Protein AF-A0AAP0GKJ0-F1 (afdb_monomer_lite)

Foldseek 3Di:
DDPDDDDPDPPDDPPVVVPVVVVVVVVPPPCPVVVVVLCCCLPNPVVVVVVVVLCVVQPPDPDPVSVVVSVVCCVVPVVVVNVVSVVVCCVVVVCPVPVVVVVVVVVVVVVVVVVVVVVVVVVVVVVVVVVVVVVVVVVVVVVVVVVVVVVVVVVVVVVVVVVVVCVVVVKDWDADPVLRDIDIPVCCCVVPLADDPVRVVVCVVVPPPDDDCVSCDPVNDPVVDPPPPDDDDPDDDDDDDDVVVVVVVVVVVVVVVVVVCVVCVVPVVVNVVVVVVVVVVVVVVVVD

Secondary structure (DSSP, 8-state):
------S------S-SSHHHHHHTTSS-TTTHHHHHHHHHHHHTSHHHHHHHHHHHHTTS---HHHHHHHHHHHHHHHHHHHHHHHHHHIIIIISSS-HHHHHHHHHHHHHHHHHHHHHHHHHHHHHHHHHHHHHHHHHHHHHHHHHHHHHHHHHHHHHHHHHHHHHHH---EEEETTTTEEEETT-HHHHHSS--HHHHHHHHHTT--S--GGG--GGGSGGGS-TTTT------S---SSHHHHHHHHHHHHHHHHHHHHHHTT-HHHHHHHHHHHHHHHHHHHT-

Radius of gyration: 64.35 Å; chains: 1; bounding box: 146×40×151 Å

InterPro domains:
  IPR007527 Zinc finger, SWIM-type [PF04434] (178-199)
  IPR007527 Zinc finger, SWIM-type [PS50966] (171-207)
  IPR044766 NPSN/SNAP25-like, N-terminal SNARE domain [cd15861] (104-168)

Organism: NCBI:txid3103831

Sequence (288 aa):
MSLKERLPSFRKCFCHVDFHRKEKMNERKSDSAYVELFGCVYLGTSGHFYHILLDKLCKGKKDSTTVTKKVVVDQLTASPSNNLMFMLYYGFVIEEMSNQELIQAGNKTMDETDQAIEHSKKVANQTVEVRTQIAAKLKGQTDQMALILNKLDTIQFSIKKASQLVKEIGHQVMFQKEDVTVSCSCLRSEQYGLLCRHIFHALRFSDVLEFPKQYILRRWSREVVPNVINRPMVGVNGVPDSDFQVDAVVRVIIFSAEYVVNKLVKDMEKLCSFRDHLKEYMSTVDAT

Structure (mmCIF, N/CA/C/O backbone):
data_AF-A0AAP0GKJ0-F1
#
_entry.id   AF-A0AAP0GKJ0-F1
#
loop_
_atom_site.group_PDB
_atom_site.id
_atom_site.type_symbol
_atom_site.label_atom_id
_atom_site.label_alt_id
_atom_site.label_comp_id
_atom_site.label_asym_id
_atom_site.label_entity_id
_atom_site.label_seq_id
_atom_site.pdbx_PDB_ins_code
_atom_site.Cartn_x
_atom_site.Cartn_y
_atom_site.Cartn_z
_atom_site.occupancy
_atom_site.B_iso_or_equiv
_atom_site.auth_seq_id
_atom_site.auth_comp_id
_atom_site.auth_asym_id
_atom_site.auth_atom_id
_atom_site.pdbx_PDB_model_num
ATOM 1 N N . MET A 1 1 ? -10.246 25.483 28.305 1.00 36.47 1 MET A N 1
ATOM 2 C CA . MET A 1 1 ? -11.728 25.564 28.284 1.00 36.47 1 MET A CA 1
ATOM 3 C C . MET A 1 1 ? -12.253 24.344 27.534 1.00 36.47 1 MET A C 1
ATOM 5 O O . MET A 1 1 ? -12.130 24.297 26.326 1.00 36.47 1 MET A O 1
ATOM 9 N N . SER A 1 2 ? -12.459 23.212 28.212 1.00 32.44 2 SER A N 1
ATOM 10 C CA . SER A 1 2 ? -13.722 22.776 28.846 1.00 32.44 2 SER A CA 1
ATOM 11 C C . SER A 1 2 ? -14.846 22.489 27.841 1.00 32.44 2 SER A C 1
ATOM 13 O O . SER A 1 2 ? -15.654 23.358 27.534 1.00 32.44 2 SER A O 1
ATOM 15 N N . LEU A 1 3 ? -14.906 21.229 27.398 1.00 31.81 3 LEU A N 1
ATOM 16 C CA . LEU A 1 3 ? -16.056 20.588 26.759 1.00 31.81 3 LEU A CA 1
ATOM 17 C C . LEU A 1 3 ? -17.174 20.386 27.796 1.00 31.81 3 LEU A C 1
ATOM 19 O O . LEU A 1 3 ? -17.256 19.357 28.461 1.00 31.81 3 LEU A O 1
ATOM 23 N N . LYS A 1 4 ? -18.040 21.384 27.939 1.00 37.06 4 LYS A N 1
ATOM 24 C CA . LYS A 1 4 ? -19.352 21.263 28.584 1.00 37.06 4 LYS A CA 1
ATOM 25 C C . LYS A 1 4 ? -20.305 22.117 27.771 1.00 37.06 4 LYS A C 1
ATOM 27 O O . LYS A 1 4 ? -20.271 23.320 27.941 1.00 37.06 4 LYS A O 1
ATOM 32 N N . GLU A 1 5 ? -21.063 21.488 26.874 1.00 42.22 5 GLU A N 1
ATOM 33 C CA . GLU A 1 5 ? -22.400 21.916 26.410 1.00 42.22 5 GLU A CA 1
ATOM 34 C C . GLU A 1 5 ? -22.789 21.170 25.129 1.00 42.22 5 GLU A C 1
ATOM 36 O O . GLU A 1 5 ? -22.800 21.714 24.027 1.00 42.22 5 GLU A O 1
ATOM 41 N N . ARG A 1 6 ? -23.122 19.882 25.274 1.00 40.09 6 ARG A N 1
ATOM 42 C CA . ARG A 1 6 ? -24.137 19.243 24.425 1.00 40.09 6 ARG A CA 1
ATOM 43 C C . ARG A 1 6 ? -24.572 17.900 25.002 1.00 40.09 6 ARG A C 1
ATOM 45 O O . ARG A 1 6 ? -24.147 16.856 24.539 1.00 40.09 6 ARG A O 1
ATOM 52 N N . LEU A 1 7 ? -25.419 17.940 26.025 1.00 33.56 7 LEU A N 1
ATOM 53 C CA . LEU A 1 7 ? -26.344 16.861 26.381 1.00 33.56 7 LEU A CA 1
ATOM 54 C C . LEU A 1 7 ? -27.526 17.527 27.105 1.00 33.56 7 LEU A C 1
ATOM 56 O O . LEU A 1 7 ? -27.291 18.324 28.018 1.00 33.56 7 LEU A O 1
ATOM 60 N N . PRO A 1 8 ? -28.778 17.282 26.685 1.00 33.28 8 PRO A N 1
ATOM 61 C CA . PRO A 1 8 ? -29.937 17.874 27.328 1.00 33.28 8 PRO A CA 1
ATOM 62 C C . PRO A 1 8 ? -30.001 17.421 28.787 1.00 33.28 8 PRO A C 1
ATOM 64 O O . PRO A 1 8 ? -29.845 16.247 29.112 1.00 33.28 8 PRO A O 1
ATOM 67 N N . SER A 1 9 ? -30.215 18.407 29.651 1.00 33.66 9 SER A N 1
ATOM 68 C CA . SER A 1 9 ? -30.584 18.309 31.058 1.00 33.66 9 SER A CA 1
ATOM 69 C C . SER A 1 9 ? -31.467 17.079 31.361 1.00 33.66 9 SER A C 1
ATOM 71 O O . SER A 1 9 ? -32.694 17.137 31.270 1.00 33.66 9 SER A O 1
ATOM 73 N N . PHE A 1 10 ? -30.854 15.985 31.823 1.00 34.41 10 PHE A N 1
ATOM 74 C CA . PHE A 1 10 ? -31.529 14.955 32.616 1.00 34.41 10 PHE A CA 1
ATOM 75 C C . PHE A 1 10 ? -31.679 15.472 34.055 1.00 34.41 10 PHE A C 1
ATOM 77 O O . PHE A 1 10 ? -31.024 15.038 34.998 1.00 34.41 10 PHE A O 1
ATOM 84 N N . ARG A 1 11 ? -32.550 16.466 34.220 1.00 40.34 11 ARG A N 1
ATOM 85 C CA . ARG A 1 11 ? -33.200 16.777 35.494 1.00 40.34 11 ARG A CA 1
ATOM 86 C C . ARG A 1 11 ? -34.693 16.830 35.241 1.00 40.34 11 ARG A C 1
ATOM 88 O O . ARG A 1 11 ? -35.252 17.899 35.034 1.00 40.34 11 ARG A O 1
ATOM 95 N N . LYS A 1 12 ? -35.308 15.650 35.230 1.00 39.72 12 LYS A N 1
ATOM 96 C CA . LYS A 1 12 ? -36.700 15.385 35.620 1.00 39.72 12 LYS A CA 1
ATOM 97 C C . LYS A 1 12 ? -36.990 13.912 35.361 1.00 39.72 12 LYS A C 1
ATOM 99 O O . LYS A 1 12 ? -37.078 13.500 34.214 1.00 39.72 12 LYS A O 1
ATOM 104 N N . CYS A 1 13 ? -37.067 13.138 36.438 1.00 30.98 13 CYS A N 1
ATOM 105 C CA . CYS A 1 13 ? -38.224 12.302 36.773 1.00 30.98 13 CYS A CA 1
ATOM 106 C C . CYS A 1 13 ? -37.852 11.361 37.921 1.00 30.98 13 CYS A C 1
ATOM 108 O O . CYS A 1 13 ? -37.690 10.162 37.747 1.00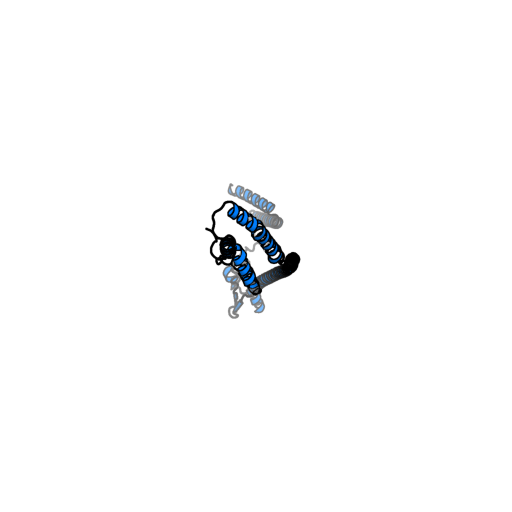 30.98 13 CYS A O 1
ATOM 110 N N . PHE A 1 14 ? -37.777 11.924 39.127 1.00 32.94 14 PHE A N 1
ATOM 111 C CA . PHE A 1 14 ? -37.982 11.169 40.363 1.00 32.94 14 PHE A CA 1
ATOM 112 C C . PHE A 1 14 ? -39.458 11.318 40.774 1.00 32.94 14 PHE A C 1
ATOM 114 O O . PHE A 1 14 ? -39.780 11.791 41.855 1.00 32.94 14 PHE A O 1
ATOM 121 N N . CYS A 1 15 ? -40.364 11.034 39.830 1.00 34.12 15 CYS A N 1
ATOM 122 C CA . CYS A 1 15 ? -41.821 11.110 40.018 1.00 34.12 15 CYS A CA 1
ATOM 123 C C . CYS A 1 15 ? -42.549 9.884 39.438 1.00 34.12 15 CYS A C 1
ATOM 125 O O . CYS A 1 15 ? -43.773 9.861 39.400 1.00 34.12 15 CYS A O 1
ATOM 127 N N . HIS A 1 16 ? -41.819 8.849 39.006 1.00 34.19 16 HIS A N 1
ATOM 128 C CA . HIS A 1 16 ? -42.401 7.617 38.459 1.00 34.19 16 HIS A CA 1
ATOM 129 C C . HIS A 1 16 ? -42.359 6.451 39.463 1.00 34.19 16 HIS A C 1
ATOM 131 O O . HIS A 1 16 ? -42.259 5.289 39.088 1.00 34.19 16 HIS A O 1
ATOM 137 N N . VAL A 1 17 ? -42.413 6.762 40.760 1.00 38.28 17 VAL A N 1
ATOM 138 C CA . VAL A 1 17 ? -42.632 5.767 41.828 1.00 38.28 17 VAL A CA 1
ATOM 139 C C . VAL A 1 17 ? -43.928 6.062 42.602 1.00 38.28 17 VAL A C 1
ATOM 141 O O . VAL A 1 17 ? -44.516 5.159 43.187 1.00 38.28 17 VAL A O 1
ATOM 144 N N . ASP A 1 18 ? -44.475 7.279 42.495 1.00 34.56 18 ASP A N 1
ATOM 145 C CA . ASP A 1 18 ? -45.735 7.659 43.155 1.00 34.56 18 ASP A CA 1
ATOM 146 C C . ASP A 1 18 ? -47.006 7.322 42.357 1.00 34.56 18 ASP A C 1
ATOM 148 O O . ASP A 1 18 ? -48.111 7.402 42.897 1.00 34.56 18 ASP A O 1
ATOM 152 N N . PHE A 1 19 ? -46.886 6.905 41.091 1.00 33.41 19 PHE A N 1
ATOM 153 C CA . PHE A 1 19 ? -48.059 6.575 40.271 1.00 33.41 19 PHE A CA 1
ATOM 154 C C . PHE A 1 19 ? -48.604 5.165 40.570 1.00 33.41 19 PHE A C 1
ATOM 156 O O . PHE A 1 19 ? -49.809 4.995 40.741 1.00 33.41 19 PHE A O 1
ATOM 163 N N . HIS A 1 20 ? -47.731 4.175 40.797 1.00 34.38 20 HIS A N 1
ATOM 164 C CA . HIS A 1 20 ? -48.168 2.811 41.137 1.00 34.38 20 HIS A CA 1
ATOM 165 C C . HIS A 1 20 ? -48.617 2.635 42.597 1.00 34.38 20 HIS A C 1
ATOM 167 O O . HIS A 1 20 ? -49.360 1.702 42.905 1.00 34.38 20 HIS A O 1
ATOM 173 N N . ARG A 1 21 ? -48.235 3.548 43.504 1.00 36.34 21 ARG A N 1
ATOM 174 C CA . ARG A 1 21 ? -48.755 3.561 44.884 1.00 36.34 21 ARG A CA 1
ATOM 175 C C . ARG A 1 21 ? -50.195 4.096 44.955 1.00 36.34 21 ARG A C 1
ATOM 177 O O . ARG A 1 21 ? -50.921 3.735 45.877 1.00 36.34 21 ARG A O 1
ATOM 184 N N . LYS A 1 22 ? -50.633 4.898 43.975 1.00 34.97 22 LYS A N 1
ATOM 185 C CA . LYS A 1 22 ? -52.027 5.365 43.866 1.00 34.97 22 LYS A CA 1
ATOM 186 C C . LYS A 1 22 ? -52.964 4.337 43.233 1.00 34.97 22 LYS A C 1
ATOM 188 O O . LYS A 1 22 ? -54.111 4.263 43.655 1.00 34.97 22 LYS A O 1
ATOM 193 N N . GLU A 1 23 ? -52.493 3.510 42.299 1.00 34.94 23 GLU A N 1
ATOM 194 C CA . GLU A 1 23 ? -53.341 2.472 41.687 1.00 34.94 23 GLU A CA 1
ATOM 195 C C . GLU A 1 23 ? -53.693 1.338 42.659 1.00 34.94 23 GLU A C 1
ATOM 197 O O . GLU A 1 23 ? -54.863 0.978 42.755 1.00 34.94 23 GLU A O 1
ATOM 202 N N . LYS A 1 24 ? -52.752 0.862 43.490 1.00 38.88 24 LYS A N 1
ATOM 203 C CA . LYS A 1 24 ? -53.072 -0.145 44.526 1.00 38.88 24 LYS A CA 1
ATOM 204 C C . LYS A 1 24 ? -53.913 0.387 45.694 1.00 38.88 24 LYS A C 1
ATOM 206 O O . LYS A 1 24 ? -54.496 -0.403 46.430 1.00 38.88 24 LYS A O 1
ATOM 211 N N . MET A 1 25 ? -54.006 1.707 45.868 1.00 34.62 25 MET A N 1
ATOM 212 C CA . MET A 1 25 ? -54.957 2.317 46.808 1.00 34.62 25 MET A CA 1
ATOM 213 C C . MET A 1 25 ? -56.372 2.449 46.226 1.00 34.62 25 MET A C 1
ATOM 215 O O . MET A 1 25 ? -57.304 2.724 46.974 1.00 34.62 25 MET A O 1
ATOM 219 N N . ASN A 1 26 ? -56.559 2.240 44.919 1.00 33.19 26 ASN A N 1
ATOM 220 C CA . ASN A 1 26 ? -57.839 2.464 44.246 1.00 33.19 26 ASN A CA 1
ATOM 221 C C . ASN A 1 26 ? -58.685 1.182 44.076 1.00 33.19 26 ASN A C 1
ATOM 223 O O . ASN A 1 26 ? -59.858 1.283 43.723 1.00 33.19 26 ASN A O 1
ATOM 227 N N . GLU A 1 27 ? -58.132 -0.002 44.373 1.00 35.66 27 GLU A N 1
ATOM 228 C CA . GLU A 1 27 ? -58.864 -1.286 44.354 1.00 35.66 27 GLU A CA 1
ATOM 229 C C . GLU A 1 27 ? -59.418 -1.725 45.724 1.00 35.66 27 GLU A C 1
ATOM 231 O O . GLU A 1 27 ? -60.262 -2.614 45.780 1.00 35.66 27 GLU A O 1
ATOM 236 N N . ARG A 1 28 ? -59.064 -1.056 46.831 1.00 46.88 28 ARG A N 1
ATOM 237 C CA . ARG A 1 28 ? -59.701 -1.261 48.150 1.00 46.88 28 ARG A CA 1
ATOM 238 C C . ARG A 1 28 ? -60.635 -0.105 48.507 1.00 46.88 28 ARG A C 1
ATOM 240 O O . ARG A 1 28 ? -60.388 0.661 49.431 1.00 46.88 28 ARG A O 1
ATOM 247 N N . LYS A 1 29 ? -61.738 0.028 47.766 1.00 39.31 29 LYS A N 1
ATOM 248 C CA . LYS A 1 29 ? -62.816 0.990 48.085 1.00 39.31 29 LYS A CA 1
ATOM 249 C C . LYS A 1 29 ? -63.795 0.516 49.171 1.00 39.31 29 LYS A C 1
ATOM 251 O O . LYS A 1 29 ? -64.677 1.281 49.542 1.00 39.31 29 LYS A O 1
ATOM 256 N N . SER A 1 30 ? -63.638 -0.700 49.697 1.00 38.56 30 SER A N 1
ATOM 257 C CA . SER A 1 30 ? -64.477 -1.240 50.780 1.00 38.56 30 SER A CA 1
ATOM 258 C C . SER A 1 30 ? -64.026 -0.781 52.176 1.00 38.56 30 SER A C 1
ATOM 260 O O . SER A 1 30 ? -64.860 -0.467 53.020 1.00 38.56 30 SER A O 1
ATOM 262 N N . ASP A 1 31 ? -62.716 -0.648 52.412 1.00 49.94 31 ASP A N 1
ATOM 263 C CA . ASP A 1 31 ? -62.202 -0.648 53.794 1.00 49.94 31 ASP A CA 1
ATOM 264 C C . ASP A 1 31 ? -61.800 0.742 54.316 1.00 49.94 31 ASP A C 1
ATOM 266 O O . ASP A 1 31 ? -61.607 0.929 55.516 1.00 49.94 31 ASP A O 1
ATOM 270 N N . SER A 1 32 ? -61.746 1.758 53.445 1.00 54.22 32 SER A N 1
ATOM 271 C CA . SER A 1 32 ? -61.429 3.140 53.849 1.00 54.22 32 SER A CA 1
ATOM 272 C C . SER A 1 32 ? -62.495 3.730 54.775 1.00 54.22 32 SER A C 1
ATOM 274 O O . SER A 1 32 ? -62.161 4.402 55.748 1.00 54.22 32 SER A O 1
ATOM 276 N N . ALA A 1 33 ? -63.773 3.439 54.510 1.00 60.47 33 ALA A N 1
ATOM 277 C CA . ALA A 1 33 ? -64.877 3.929 55.329 1.00 60.47 33 ALA A CA 1
ATOM 278 C C . ALA A 1 33 ? -64.862 3.301 56.728 1.00 60.47 33 ALA A C 1
ATOM 280 O O . ALA A 1 33 ? -65.182 3.977 57.698 1.00 60.47 33 ALA A O 1
ATOM 281 N N . TYR A 1 34 ? -64.462 2.030 56.846 1.00 58.56 34 TYR A N 1
ATOM 282 C CA . TYR A 1 34 ? -64.447 1.319 58.123 1.00 58.56 34 TYR A CA 1
ATOM 283 C C . TYR A 1 34 ? -63.312 1.808 59.028 1.00 58.56 34 TYR A C 1
ATOM 285 O O . TYR A 1 34 ? -63.537 2.022 60.215 1.00 58.56 34 TYR A O 1
ATOM 293 N N . VAL A 1 35 ? -62.122 2.063 58.469 1.00 59.53 35 VAL A N 1
ATOM 294 C CA . VAL A 1 35 ? -60.971 2.620 59.203 1.00 59.53 35 VAL A CA 1
ATOM 295 C C . VAL A 1 35 ? -61.223 4.072 59.630 1.00 59.53 35 VAL A C 1
ATOM 297 O O . VAL A 1 35 ? -60.913 4.427 60.768 1.00 59.53 35 VAL A O 1
ATOM 300 N N . GLU A 1 36 ? -61.847 4.899 58.781 1.00 60.22 36 GLU A N 1
ATOM 301 C CA . GLU A 1 36 ? -62.299 6.247 59.170 1.00 60.22 36 GLU A CA 1
ATOM 302 C C . GLU A 1 36 ? -63.373 6.195 60.265 1.00 60.22 36 GLU A C 1
ATOM 304 O O . GLU A 1 36 ? -63.269 6.921 61.256 1.00 60.22 36 GLU A O 1
ATOM 309 N N . LEU A 1 37 ? -64.361 5.298 60.144 1.00 63.38 37 LEU A N 1
ATOM 310 C CA . LEU A 1 37 ? -65.404 5.104 61.155 1.00 63.38 37 LEU A CA 1
ATOM 311 C C . LEU A 1 37 ? -64.796 4.675 62.501 1.00 63.38 37 LEU A C 1
ATOM 313 O O . LEU A 1 37 ? -65.166 5.211 63.547 1.00 63.38 37 LEU A O 1
ATOM 317 N N . PHE A 1 38 ? -63.824 3.758 62.482 1.00 63.16 38 PHE A N 1
ATOM 318 C CA . PHE A 1 38 ? -63.108 3.299 63.675 1.00 63.16 38 PHE A CA 1
ATOM 319 C C . PHE A 1 38 ? -62.273 4.420 64.306 1.00 63.16 38 PHE A C 1
ATOM 321 O O . PHE A 1 38 ? -62.313 4.611 65.522 1.00 63.16 38 PHE A O 1
ATOM 328 N N . GLY A 1 39 ? -61.576 5.214 63.487 1.00 62.72 39 GLY A N 1
ATOM 329 C CA . GLY A 1 39 ? -60.839 6.399 63.926 1.00 62.72 39 GLY A CA 1
ATOM 330 C C . GLY A 1 39 ? -61.745 7.435 64.597 1.00 62.72 39 GLY A C 1
ATOM 331 O O . GLY A 1 39 ? -61.403 7.958 65.656 1.00 62.72 39 GLY A O 1
ATOM 332 N N . CYS A 1 40 ? -62.944 7.675 64.057 1.00 63.50 40 CYS A N 1
ATOM 333 C CA . CYS A 1 40 ? -63.935 8.566 64.665 1.00 63.50 40 CYS A CA 1
ATOM 334 C C . CYS A 1 40 ? -64.466 8.047 66.013 1.00 63.50 40 CYS A C 1
ATOM 336 O O . CYS A 1 40 ? -64.675 8.844 66.936 1.00 63.50 40 CYS A O 1
ATOM 338 N N . VAL A 1 41 ? -64.667 6.731 66.140 1.00 63.16 41 VAL A N 1
ATOM 339 C CA . VAL A 1 41 ? -65.120 6.090 67.385 1.00 63.16 41 VAL A CA 1
ATOM 340 C C . VAL A 1 41 ? -64.016 6.075 68.445 1.00 63.16 41 VAL A C 1
ATOM 342 O O . VAL A 1 41 ? -64.334 6.255 69.617 1.00 63.16 41 VA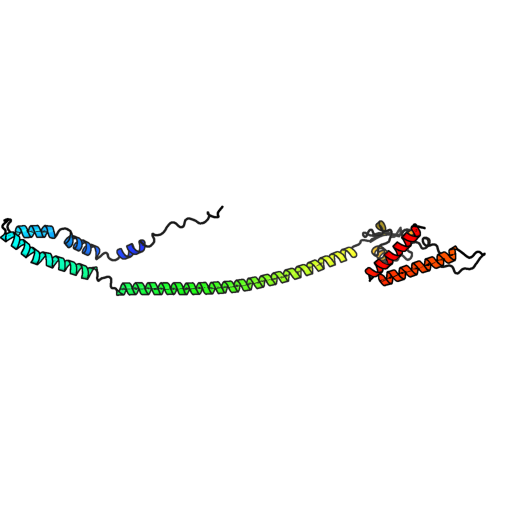L A O 1
ATOM 345 N N . TYR A 1 42 ? -62.742 5.924 68.075 1.00 61.41 42 TYR A N 1
ATOM 346 C CA . TYR A 1 42 ? -61.632 5.879 69.036 1.00 61.41 42 TYR A CA 1
ATOM 347 C C . TYR A 1 42 ? -61.102 7.271 69.436 1.00 61.41 42 TYR A C 1
ATOM 349 O O . TYR A 1 42 ? -60.786 7.487 70.602 1.00 61.41 42 TYR A O 1
ATOM 357 N N . LEU A 1 43 ? -61.029 8.236 68.507 1.00 57.22 43 LEU A N 1
ATOM 358 C CA . LEU A 1 43 ? -60.391 9.546 68.743 1.00 57.22 43 LEU A CA 1
ATOM 359 C C . LEU A 1 43 ? -61.368 10.721 68.926 1.00 57.22 43 LEU A C 1
ATOM 361 O O . LEU A 1 43 ? -60.970 11.745 69.474 1.00 57.22 43 LEU A O 1
ATOM 365 N N . GLY A 1 44 ? -62.611 10.634 68.432 1.00 59.41 44 GLY A N 1
ATOM 366 C CA . GLY A 1 44 ?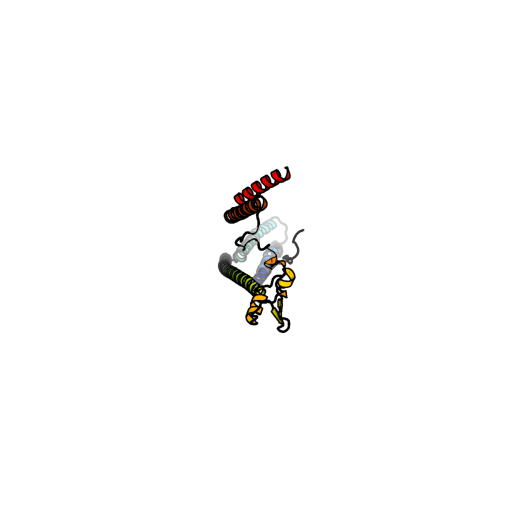 -63.342 11.855 68.055 1.00 59.41 44 GLY A CA 1
ATOM 367 C C . GLY A 1 44 ? -64.564 12.250 68.883 1.00 59.41 44 GLY A C 1
ATOM 368 O O . GLY A 1 44 ? -64.758 13.433 69.146 1.00 59.41 44 GLY A O 1
ATOM 369 N N . THR A 1 45 ? -65.445 11.315 69.252 1.00 56.66 45 THR A N 1
ATOM 370 C CA . THR A 1 45 ? -66.785 11.704 69.759 1.00 56.66 45 THR A CA 1
ATOM 371 C C . THR A 1 45 ? -67.360 10.808 70.854 1.00 56.66 45 THR A C 1
ATOM 373 O O . THR A 1 45 ? -68.101 11.291 71.711 1.00 56.66 45 THR A O 1
ATOM 376 N N . SER A 1 46 ? -66.994 9.528 70.892 1.00 59.97 46 SER A N 1
ATOM 377 C CA . SER A 1 46 ? -67.524 8.539 71.843 1.00 59.97 46 SER A CA 1
ATOM 378 C C . SER A 1 46 ? -67.243 8.899 73.308 1.00 59.97 46 SER A C 1
ATOM 380 O O . SER A 1 46 ? -68.149 8.827 74.137 1.00 59.97 46 SER A O 1
ATOM 382 N N . GLY A 1 47 ? -66.032 9.376 73.622 1.00 60.94 47 GLY A N 1
ATOM 383 C CA . GLY A 1 47 ? -65.646 9.794 74.974 1.00 60.94 47 GLY A CA 1
ATOM 384 C C . GLY A 1 47 ? -66.494 10.954 75.503 1.00 60.94 47 GLY A C 1
ATOM 385 O O . GLY A 1 47 ? -66.906 10.950 76.663 1.00 60.94 47 GLY A O 1
ATOM 386 N N . HIS A 1 48 ? -66.852 11.906 74.637 1.00 64.81 48 HIS A N 1
ATOM 387 C CA . HIS A 1 48 ? -67.725 13.024 75.000 1.00 64.81 48 HIS A CA 1
ATOM 388 C C . HIS A 1 48 ? -69.147 12.546 75.341 1.00 64.81 48 HIS A C 1
ATOM 390 O O . HIS A 1 48 ? -69.709 12.934 76.366 1.00 64.81 48 HIS A O 1
ATOM 396 N N . PHE A 1 49 ? -69.716 11.640 74.537 1.00 66.75 49 PHE A N 1
ATOM 397 C CA . PHE A 1 49 ? -71.026 11.043 74.824 1.00 66.75 49 PHE A CA 1
ATOM 398 C C . PHE A 1 49 ? -71.009 10.152 76.071 1.00 66.75 49 PHE A C 1
ATOM 400 O O . PHE A 1 49 ? -71.975 10.149 76.835 1.00 66.75 49 PHE A O 1
ATOM 407 N N . TYR A 1 50 ? -69.909 9.445 76.315 1.00 69.00 50 TYR A N 1
ATOM 408 C CA . TYR A 1 50 ? -69.728 8.601 77.489 1.00 69.00 50 TYR A CA 1
ATOM 409 C C . TYR A 1 50 ? -69.675 9.419 78.789 1.00 69.00 50 TYR A C 1
ATOM 411 O O . TYR A 1 50 ? -70.381 9.093 79.744 1.00 69.00 50 TYR A O 1
ATOM 419 N N . HIS A 1 51 ? -68.952 10.544 78.815 1.00 64.62 51 HIS A N 1
ATOM 420 C CA . HIS A 1 51 ? -68.952 11.446 79.973 1.00 64.62 51 HIS A CA 1
ATOM 421 C C . HIS A 1 51 ? -70.336 12.054 80.253 1.00 64.62 51 HIS A C 1
ATOM 423 O O . HIS A 1 51 ? -70.755 12.110 81.410 1.00 64.62 51 HIS A O 1
ATOM 429 N N . ILE A 1 52 ? -71.093 12.413 79.210 1.00 69.50 52 ILE A N 1
ATOM 430 C CA . ILE A 1 52 ? -72.486 12.876 79.346 1.00 69.50 52 ILE A CA 1
ATOM 431 C C . ILE A 1 52 ? -73.391 11.770 79.916 1.00 69.50 52 ILE A C 1
ATOM 433 O O . ILE A 1 52 ? -74.281 12.034 80.730 1.00 69.50 52 ILE A O 1
ATOM 437 N N . LEU A 1 53 ? -73.180 10.519 79.505 1.00 69.00 53 LEU A N 1
ATOM 438 C CA . LEU A 1 53 ? -73.935 9.370 80.002 1.00 69.00 53 LEU A CA 1
ATOM 439 C C . LEU A 1 53 ? -73.613 9.085 81.478 1.00 69.00 53 LEU A C 1
ATOM 441 O O . LEU A 1 53 ? -74.529 8.867 82.274 1.00 69.00 53 LEU A O 1
ATOM 445 N N . LEU A 1 54 ? -72.336 9.174 81.864 1.00 66.75 54 LEU A N 1
ATOM 446 C CA . LEU A 1 54 ? -71.893 9.073 83.256 1.00 66.75 54 LEU A CA 1
ATOM 447 C C . LEU A 1 54 ? -72.475 10.189 84.135 1.00 66.75 54 LEU A C 1
ATOM 449 O O . LEU A 1 54 ? -72.831 9.928 85.286 1.00 66.75 54 LEU A O 1
ATOM 453 N N . ASP A 1 55 ? -72.615 11.408 83.611 1.00 66.75 55 ASP A N 1
ATOM 454 C CA . ASP A 1 55 ? -73.265 12.527 84.309 1.00 66.75 55 ASP A CA 1
ATOM 455 C C . ASP A 1 55 ? -74.767 12.295 84.535 1.00 66.75 55 ASP A C 1
ATOM 457 O O . ASP A 1 55 ? -75.298 12.661 85.587 1.00 66.75 55 ASP A O 1
ATOM 461 N N . LYS A 1 56 ? -75.456 11.636 83.593 1.00 67.88 56 LYS A N 1
ATOM 462 C CA . LYS A 1 56 ? -76.873 11.258 83.746 1.00 67.88 56 LYS A CA 1
ATOM 463 C C . LYS A 1 56 ? -77.081 10.075 84.696 1.00 67.88 56 LYS A C 1
ATOM 465 O O . LYS A 1 56 ? -78.037 10.084 85.471 1.00 67.88 56 LYS A O 1
ATOM 470 N N . LEU A 1 57 ? -76.202 9.072 84.658 1.00 66.25 57 LEU A N 1
ATOM 471 C CA . LEU A 1 57 ? -76.241 7.904 85.551 1.00 66.25 57 LEU A CA 1
ATOM 472 C C . LEU A 1 57 ? -75.898 8.276 87.000 1.00 66.25 57 LEU A C 1
ATOM 474 O O . LEU A 1 57 ? -76.524 7.784 87.940 1.00 66.25 57 LEU A O 1
ATOM 478 N N . CYS A 1 58 ? -74.948 9.190 87.192 1.00 61.41 58 CYS A N 1
ATOM 479 C CA . CYS A 1 58 ? -74.540 9.693 88.499 1.00 61.41 58 CYS A CA 1
ATOM 480 C C . CYS A 1 58 ? -75.074 11.119 88.699 1.00 61.41 58 CYS A C 1
ATOM 482 O O . CYS A 1 58 ? -74.321 12.060 88.495 1.00 61.41 58 CYS A O 1
ATOM 484 N N . LYS A 1 59 ? -76.355 11.253 89.090 1.00 61.59 59 LYS A N 1
ATOM 485 C CA . LYS A 1 59 ? -77.209 12.467 89.244 1.00 61.59 59 LYS A CA 1
ATOM 486 C C . LYS A 1 59 ? -76.563 13.780 89.768 1.00 61.59 59 LYS A C 1
ATOM 488 O O . LYS A 1 59 ? -77.037 14.350 90.749 1.00 61.59 59 LYS A O 1
ATOM 493 N N . GLY A 1 60 ? -75.520 14.297 89.125 1.00 58.22 60 GLY A N 1
ATOM 494 C CA . GLY A 1 60 ? -74.968 15.651 89.258 1.00 58.22 60 GLY A CA 1
ATOM 495 C C . GLY A 1 60 ? -74.465 16.113 90.636 1.00 58.22 60 GLY A C 1
ATOM 496 O O . GLY A 1 60 ? -73.974 17.235 90.734 1.00 58.22 60 GLY A O 1
ATOM 497 N N . LYS A 1 61 ? -74.562 15.314 91.706 1.00 56.78 61 LYS A N 1
ATOM 498 C CA . LYS A 1 61 ? -74.103 15.718 93.046 1.00 56.78 61 LYS A CA 1
ATOM 499 C C . LYS A 1 61 ? -72.606 15.443 93.215 1.00 56.78 61 LYS A C 1
ATOM 501 O O . LYS A 1 61 ? -72.165 14.295 93.123 1.00 56.78 61 LYS A O 1
ATOM 506 N N . LYS A 1 62 ? -71.830 16.506 93.461 1.00 57.00 62 LYS A N 1
ATOM 507 C CA . LYS A 1 62 ? -70.371 16.488 93.690 1.00 57.00 62 LYS A CA 1
ATOM 508 C C . LYS A 1 62 ? -70.023 16.009 95.111 1.00 57.00 62 LYS A C 1
ATOM 510 O O . LYS A 1 62 ? -69.370 16.720 95.863 1.00 57.00 62 LYS A O 1
ATOM 515 N N . ASP A 1 63 ? -70.457 14.802 95.460 1.00 58.41 63 ASP A N 1
ATOM 516 C CA . ASP A 1 63 ? -70.100 14.139 96.720 1.00 58.41 63 ASP A CA 1
ATOM 517 C C . ASP A 1 63 ? -68.938 13.149 96.489 1.00 58.41 63 ASP A C 1
ATOM 519 O O . ASP A 1 63 ? -68.846 12.527 95.426 1.00 58.41 63 ASP A O 1
ATOM 523 N N . SER A 1 64 ? -68.053 12.970 97.481 1.00 57.31 64 SER A N 1
ATOM 524 C CA . SER A 1 64 ? -66.863 12.089 97.404 1.00 57.31 64 SER A CA 1
ATOM 525 C C . SER A 1 64 ? -67.203 10.645 96.983 1.00 57.31 64 SER A C 1
ATOM 527 O O . SER A 1 64 ? -66.511 10.034 96.171 1.00 57.31 64 SER A O 1
ATOM 529 N N . THR A 1 65 ? -68.352 10.128 97.424 1.00 59.81 65 THR A N 1
ATOM 530 C CA . THR A 1 65 ? -68.861 8.794 97.065 1.00 59.81 65 THR A CA 1
ATOM 531 C C . THR A 1 65 ? -69.298 8.666 95.599 1.00 59.81 65 THR A C 1
ATOM 533 O O . THR A 1 65 ? -69.292 7.560 95.056 1.00 59.81 65 THR A O 1
ATOM 536 N N . THR A 1 66 ? -69.646 9.767 94.929 1.00 61.59 66 THR A N 1
ATOM 537 C CA . THR A 1 66 ? -70.051 9.796 93.511 1.00 61.59 66 THR A CA 1
ATOM 538 C C . THR A 1 66 ? -68.838 9.816 92.581 1.00 61.59 66 THR A C 1
ATOM 540 O O . THR A 1 66 ? -68.863 9.196 91.517 1.00 61.59 66 THR A O 1
ATOM 543 N N . VAL A 1 67 ? -67.751 10.472 92.998 1.00 62.47 67 VAL A N 1
ATOM 544 C CA . VAL A 1 67 ? -66.474 10.475 92.268 1.00 62.47 67 VAL A CA 1
ATOM 545 C C . VAL A 1 67 ? -65.873 9.072 92.260 1.00 62.47 67 VAL A C 1
ATOM 547 O O . VAL A 1 67 ? -65.532 8.570 91.193 1.00 62.47 67 VAL A O 1
ATOM 550 N N . THR A 1 68 ? -65.855 8.383 93.405 1.00 64.94 68 THR A N 1
ATOM 551 C CA . THR A 1 68 ? -65.364 6.998 93.481 1.00 64.94 68 THR A CA 1
ATOM 552 C C . THR A 1 68 ? -66.186 6.051 92.606 1.00 64.94 68 THR A C 1
ATOM 554 O O . THR A 1 68 ? -65.616 5.212 91.917 1.00 64.94 68 THR A O 1
ATOM 557 N N . LYS A 1 69 ? -67.516 6.214 92.543 1.00 64.56 69 LYS A N 1
ATOM 558 C CA . LYS A 1 69 ? -68.370 5.422 91.638 1.00 64.56 69 LYS A CA 1
ATOM 559 C C . LYS A 1 69 ? -68.076 5.693 90.164 1.00 64.56 69 LYS A C 1
ATOM 561 O O . LYS A 1 69 ? -68.007 4.744 89.394 1.00 64.56 69 LYS A O 1
ATOM 566 N N . LYS A 1 70 ? -67.861 6.953 89.774 1.00 66.25 70 LYS A N 1
ATOM 567 C CA . LYS A 1 70 ? -67.459 7.297 88.402 1.00 66.25 70 LYS A CA 1
ATOM 568 C C . LYS A 1 70 ? -66.119 6.681 88.031 1.00 66.25 70 LYS A C 1
ATOM 570 O O . LYS A 1 70 ? -66.027 6.093 86.966 1.00 66.25 70 LYS A O 1
ATOM 575 N N . VAL A 1 71 ? -65.125 6.767 88.913 1.00 69.12 71 VAL A N 1
ATOM 576 C CA . VAL A 1 71 ? -63.797 6.182 88.675 1.00 69.12 71 VAL A CA 1
ATOM 577 C C . VAL A 1 71 ? -63.883 4.656 88.577 1.00 69.12 71 VAL A C 1
ATOM 579 O O . VAL A 1 71 ? -63.282 4.077 87.685 1.00 69.12 71 VAL A O 1
ATOM 582 N N . VAL A 1 72 ? -64.670 3.992 89.431 1.00 72.44 72 VAL A N 1
ATOM 583 C CA . VAL A 1 72 ? -64.859 2.530 89.364 1.00 72.44 72 VAL A CA 1
ATOM 584 C C . VAL A 1 72 ? -65.570 2.106 88.078 1.00 72.44 72 VAL A C 1
ATOM 586 O O . VAL A 1 72 ? -65.158 1.130 87.459 1.00 72.44 72 VAL A O 1
ATOM 589 N N . VAL A 1 73 ? -66.608 2.834 87.652 1.00 69.31 73 VAL A N 1
ATOM 590 C CA . VAL A 1 73 ? -67.291 2.559 86.378 1.00 69.31 73 VAL A CA 1
ATOM 591 C C . VAL A 1 73 ? -66.330 2.772 85.212 1.00 69.31 73 VAL A C 1
ATOM 593 O O . VAL A 1 73 ? -66.173 1.879 84.394 1.00 69.31 73 VAL A O 1
ATOM 596 N N . ASP A 1 74 ? -65.603 3.886 85.188 1.00 66.00 74 ASP A N 1
ATOM 597 C CA . ASP A 1 74 ? -64.642 4.200 84.130 1.00 66.00 74 ASP A CA 1
ATOM 598 C C . ASP A 1 74 ? -63.538 3.141 83.985 1.00 66.00 74 ASP A C 1
ATOM 600 O O . ASP A 1 74 ? -63.236 2.683 82.880 1.00 66.00 74 ASP A O 1
ATOM 604 N N . GLN A 1 75 ? -63.022 2.659 85.115 1.00 65.06 75 GLN A N 1
ATOM 605 C CA . GLN A 1 75 ? -62.006 1.610 85.153 1.00 65.06 75 GLN A CA 1
ATOM 606 C C . GLN A 1 75 ? -62.537 0.221 84.772 1.00 65.06 75 GLN A C 1
ATOM 608 O O . GLN A 1 75 ? -61.756 -0.612 84.318 1.00 65.06 75 GLN A O 1
ATOM 613 N N . LEU A 1 76 ? -63.840 -0.044 84.926 1.00 66.06 76 LEU A N 1
ATOM 614 C CA . LEU A 1 76 ? -64.461 -1.318 84.543 1.00 66.06 76 LEU A CA 1
ATOM 615 C C . LEU A 1 76 ? -64.973 -1.335 83.099 1.00 66.06 76 LEU A C 1
ATOM 617 O O . LEU A 1 76 ? -65.047 -2.410 82.509 1.00 66.06 76 LEU A O 1
ATOM 621 N N . THR A 1 77 ? -65.324 -0.183 82.521 1.00 65.88 77 THR A N 1
ATOM 622 C CA . THR A 1 77 ? -65.931 -0.124 81.182 1.00 65.88 77 THR A CA 1
ATOM 623 C C . THR A 1 77 ? -65.041 0.536 80.140 1.00 65.88 77 THR A C 1
ATOM 625 O O . THR A 1 77 ? -64.772 -0.082 79.114 1.00 65.88 77 THR A O 1
ATOM 628 N N . ALA A 1 78 ? -64.537 1.750 80.371 1.00 66.44 78 ALA A N 1
ATOM 629 C CA . ALA A 1 78 ? -63.821 2.491 79.332 1.00 66.44 78 ALA A CA 1
ATOM 630 C C . ALA A 1 78 ? -62.417 1.924 79.096 1.00 66.44 78 ALA A C 1
ATOM 632 O O . ALA A 1 78 ? -62.052 1.644 77.955 1.00 66.44 78 ALA A O 1
ATOM 633 N N . SER A 1 79 ? -61.662 1.675 80.169 1.00 66.56 79 SER A N 1
ATOM 634 C CA . SER A 1 79 ? -60.273 1.209 80.072 1.00 66.56 79 SER A CA 1
ATOM 635 C C . SER A 1 79 ? -60.143 -0.190 79.428 1.00 66.56 79 SER A C 1
ATOM 637 O O . SER A 1 79 ? -59.398 -0.329 78.452 1.00 66.56 79 SER A O 1
ATOM 639 N N . PRO A 1 80 ? -60.932 -1.214 79.825 1.00 74.06 80 PRO A N 1
ATOM 640 C CA . PRO A 1 80 ? -60.919 -2.508 79.140 1.00 74.06 80 PRO A CA 1
ATOM 641 C C . PRO A 1 80 ? -61.470 -2.437 77.712 1.00 74.06 80 PRO A C 1
ATOM 643 O O . PRO A 1 80 ? -60.949 -3.122 76.835 1.00 74.06 80 PRO A O 1
ATOM 646 N N . SER A 1 81 ? -62.483 -1.599 77.447 1.00 68.69 81 SER A N 1
ATOM 647 C CA . SER A 1 81 ? -63.040 -1.452 76.093 1.00 68.69 81 SER A CA 1
ATOM 648 C C . SER A 1 81 ? -62.063 -0.785 75.123 1.00 68.69 81 SER A C 1
ATOM 650 O O . SER A 1 81 ? -61.943 -1.235 73.988 1.00 68.69 81 SER A O 1
ATOM 652 N N . ASN A 1 82 ? -61.302 0.217 75.573 1.00 69.38 82 ASN A N 1
ATOM 653 C CA . ASN A 1 82 ? -60.289 0.879 74.756 1.00 69.38 82 ASN A CA 1
ATOM 654 C C . ASN A 1 82 ? -59.113 -0.052 74.473 1.00 69.38 82 ASN A C 1
ATOM 656 O O . ASN A 1 82 ? -58.667 -0.124 73.333 1.00 69.38 82 ASN A O 1
ATOM 660 N N . ASN A 1 83 ? -58.661 -0.821 75.469 1.00 68.69 83 ASN A N 1
ATOM 661 C CA . ASN A 1 83 ? -57.628 -1.834 75.258 1.00 68.69 83 ASN A CA 1
ATOM 662 C C . ASN A 1 83 ? -58.113 -2.958 74.330 1.00 68.69 83 ASN A C 1
ATOM 664 O O . ASN A 1 83 ? -57.356 -3.401 73.474 1.00 68.69 83 ASN A O 1
ATOM 668 N N . LEU A 1 84 ? -59.373 -3.393 74.435 1.00 75.44 84 LEU A N 1
ATOM 669 C CA . LEU A 1 84 ? -59.952 -4.377 73.517 1.00 75.44 84 LEU A CA 1
ATOM 670 C C . LEU A 1 84 ? -60.072 -3.818 72.093 1.00 75.44 84 LEU A C 1
ATOM 672 O O . LEU A 1 84 ? -59.720 -4.507 71.144 1.00 75.44 84 LEU A O 1
ATOM 676 N N . MET A 1 85 ? -60.504 -2.566 71.932 1.00 69.75 85 MET A N 1
ATOM 677 C CA . MET A 1 85 ? -60.568 -1.895 70.628 1.00 69.75 85 MET A CA 1
ATOM 678 C C . MET A 1 85 ? -59.182 -1.665 70.031 1.00 69.75 85 MET A C 1
ATOM 680 O O . MET A 1 85 ? -59.015 -1.804 68.825 1.00 69.75 85 MET A O 1
ATOM 684 N N . PHE A 1 86 ? -58.181 -1.382 70.864 1.00 70.62 86 PHE A N 1
ATOM 685 C CA . PHE A 1 86 ? -56.785 -1.317 70.454 1.00 70.62 86 PHE A CA 1
ATOM 686 C C . PHE A 1 86 ? -56.278 -2.688 69.994 1.00 70.62 86 PHE A C 1
ATOM 688 O O . PHE A 1 86 ? -55.674 -2.780 68.932 1.00 70.62 86 PHE A O 1
ATOM 695 N N . MET A 1 87 ? -56.576 -3.763 70.731 1.00 69.38 87 MET A N 1
ATOM 696 C CA . MET A 1 87 ? -56.199 -5.131 70.354 1.00 69.38 87 MET A CA 1
ATOM 697 C C . MET A 1 87 ? -56.911 -5.606 69.082 1.00 69.38 87 MET A C 1
ATOM 699 O O . MET A 1 87 ? -56.284 -6.248 68.246 1.00 69.38 87 MET A O 1
ATOM 703 N N . LEU A 1 88 ? -58.188 -5.261 68.897 1.00 68.12 88 LEU A N 1
ATOM 704 C CA . LEU A 1 88 ? -58.932 -5.544 67.668 1.00 68.12 88 LEU A CA 1
ATOM 705 C C . LEU A 1 88 ? -58.397 -4.714 66.496 1.00 68.12 88 LEU A C 1
ATOM 707 O O . LEU A 1 88 ? -58.211 -5.255 65.416 1.00 68.12 88 LEU A O 1
ATOM 711 N N . TYR A 1 89 ? -58.079 -3.434 66.698 1.00 66.88 89 TYR A N 1
ATOM 712 C CA . TYR A 1 89 ? -57.444 -2.604 65.673 1.00 66.88 89 TYR A CA 1
ATOM 713 C C . TYR A 1 89 ? -56.071 -3.160 65.273 1.00 66.88 89 TYR A C 1
ATOM 715 O O . TYR A 1 89 ? -55.801 -3.320 64.089 1.00 66.88 89 TYR A O 1
ATOM 723 N N . TYR A 1 90 ? -55.225 -3.528 66.238 1.00 62.66 90 TYR A N 1
ATOM 724 C CA . TYR A 1 90 ? -53.934 -4.157 65.955 1.00 62.66 90 TYR A CA 1
ATOM 725 C C . TYR A 1 90 ? -54.096 -5.512 65.248 1.00 62.66 90 TYR A C 1
ATOM 727 O O . TYR A 1 90 ? -53.435 -5.736 64.240 1.00 62.66 90 TYR A O 1
ATOM 735 N N . GLY A 1 91 ? -54.993 -6.386 65.711 1.00 64.38 91 GLY A N 1
ATOM 736 C CA . GLY A 1 91 ? -55.212 -7.710 65.116 1.00 64.38 91 GLY A CA 1
ATOM 737 C C . GLY A 1 91 ? -55.876 -7.685 63.734 1.00 64.38 91 GLY A C 1
ATOM 738 O O . GLY A 1 91 ? -55.524 -8.482 62.880 1.00 64.38 91 GLY A O 1
ATOM 739 N N . PHE A 1 92 ? -56.803 -6.762 63.465 1.00 60.88 92 PHE A N 1
ATOM 740 C CA . PHE A 1 92 ? -57.472 -6.683 62.158 1.00 60.88 92 PHE A CA 1
ATOM 741 C C . PHE A 1 92 ? -56.722 -5.813 61.142 1.00 60.88 92 PHE A C 1
ATOM 743 O O . PHE A 1 92 ? -56.736 -6.121 59.956 1.00 60.88 92 PHE A O 1
ATOM 750 N N . VAL A 1 93 ? -56.063 -4.729 61.569 1.00 58.88 93 VAL A N 1
ATOM 751 C CA . VAL A 1 93 ? -55.444 -3.759 60.643 1.00 58.88 93 VAL A CA 1
ATOM 752 C C . VAL A 1 93 ? -53.960 -4.045 60.399 1.00 58.88 93 VAL A C 1
ATOM 754 O O . VAL A 1 93 ? -53.468 -3.753 59.311 1.00 58.88 93 VAL A O 1
ATOM 757 N N . ILE A 1 94 ? -53.229 -4.613 61.371 1.00 54.59 94 ILE A N 1
ATOM 758 C CA . ILE A 1 94 ? -51.783 -4.875 61.221 1.00 54.59 94 ILE A CA 1
ATOM 759 C C . ILE A 1 94 ? -51.486 -6.293 60.698 1.00 54.59 94 ILE A C 1
ATOM 761 O O . ILE A 1 94 ? -50.449 -6.480 60.063 1.00 54.59 94 ILE A O 1
ATOM 765 N N . GLU A 1 95 ? -52.386 -7.271 60.857 1.00 54.34 95 GLU A N 1
ATOM 766 C CA . GLU A 1 95 ? -52.159 -8.651 60.379 1.00 54.34 95 GLU A CA 1
ATOM 767 C C . GLU A 1 95 ? -52.633 -8.948 58.936 1.00 54.34 95 GLU A C 1
ATOM 769 O O . GLU A 1 95 ? -52.250 -9.975 58.378 1.00 54.34 95 GLU A O 1
ATOM 774 N N . GLU A 1 96 ? -53.341 -8.036 58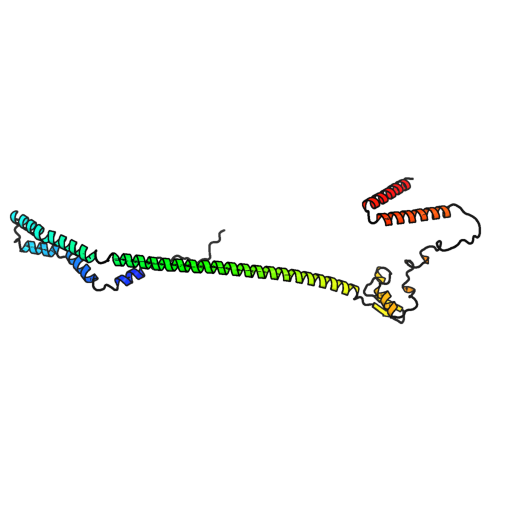.256 1.00 48.97 96 GLU A N 1
ATOM 775 C CA . GLU A 1 96 ? -53.761 -8.186 56.841 1.00 48.97 96 GLU A CA 1
ATOM 776 C C . GLU A 1 96 ? -52.850 -7.474 55.813 1.00 48.97 96 GLU A C 1
ATOM 778 O O . GLU A 1 96 ? -53.267 -6.988 54.758 1.00 48.97 96 GLU A O 1
ATOM 783 N N . MET A 1 97 ? -51.544 -7.477 56.061 1.00 51.91 97 MET A N 1
ATOM 784 C CA . MET A 1 97 ? -50.607 -7.735 54.965 1.00 51.91 97 MET A CA 1
ATOM 785 C C . MET A 1 97 ? -49.904 -9.035 55.305 1.00 51.91 97 MET A C 1
ATOM 787 O O . MET A 1 97 ? -48.958 -9.043 56.092 1.00 51.91 97 MET A O 1
ATOM 791 N N . SER A 1 98 ? -50.399 -10.150 54.765 1.00 60.09 98 SER A N 1
ATOM 792 C CA . SER A 1 98 ? -49.832 -11.450 55.108 1.00 60.09 98 SER A CA 1
ATOM 793 C C . SER A 1 98 ? -48.351 -11.458 54.712 1.00 60.09 98 SER A C 1
ATOM 795 O O . SER A 1 98 ? -47.985 -11.156 53.575 1.00 60.09 98 SER A O 1
ATOM 797 N N . ASN A 1 99 ? -47.461 -11.792 55.650 1.00 63.59 99 ASN A N 1
ATOM 798 C CA . ASN A 1 99 ? -46.021 -11.890 55.381 1.00 63.59 99 ASN A CA 1
ATOM 799 C C . ASN A 1 99 ? -45.717 -12.777 54.155 1.00 63.59 99 ASN A C 1
ATOM 801 O O . ASN A 1 99 ? -44.712 -12.580 53.479 1.00 63.59 99 ASN A O 1
ATOM 805 N N . GLN A 1 100 ? -46.609 -13.720 53.831 1.00 68.12 100 GLN A N 1
ATOM 806 C CA . GLN A 1 100 ? -46.526 -14.555 52.636 1.00 68.12 100 GLN A CA 1
ATOM 807 C C . GLN A 1 100 ? -46.629 -13.766 51.326 1.00 68.12 100 GLN A C 1
ATOM 809 O O . GLN A 1 100 ? -45.862 -14.053 50.413 1.00 68.12 100 GLN A O 1
ATOM 814 N N . GLU A 1 101 ? -47.504 -12.768 51.217 1.00 73.19 101 GLU A N 1
ATOM 815 C CA . GLU A 1 101 ? -47.607 -11.935 50.010 1.00 73.19 101 GLU A CA 1
ATOM 816 C C . GLU A 1 101 ? -46.363 -11.066 49.811 1.00 73.19 101 GLU A C 1
ATOM 818 O O . GLU A 1 101 ? -45.893 -10.905 48.686 1.00 73.19 101 GLU A O 1
ATOM 823 N N . LEU A 1 102 ? -45.788 -10.548 50.899 1.00 73.19 102 LEU A N 1
ATOM 824 C CA . LEU A 1 102 ? -44.522 -9.810 50.870 1.00 73.19 102 LEU A CA 1
ATOM 825 C C . LEU A 1 102 ? -43.355 -10.703 50.439 1.00 73.19 102 LEU A C 1
ATOM 827 O O . LEU A 1 102 ? -42.548 -10.296 49.604 1.00 73.19 102 LEU A O 1
ATOM 831 N N . ILE A 1 103 ? -43.291 -11.931 50.958 1.00 80.31 103 ILE A N 1
ATOM 832 C CA . ILE A 1 103 ? -42.286 -12.924 50.559 1.00 80.31 103 ILE A CA 1
ATOM 833 C C . ILE A 1 103 ? -42.479 -13.324 49.090 1.00 80.31 103 ILE A C 1
ATOM 835 O O . ILE A 1 103 ? -41.508 -13.374 48.341 1.00 80.31 103 ILE A O 1
ATOM 839 N N . GLN A 1 104 ? -43.715 -13.553 48.640 1.00 82.88 104 GLN A N 1
ATOM 840 C CA . GLN A 1 104 ? -44.012 -13.881 47.242 1.00 82.88 104 GLN A CA 1
ATOM 841 C C . GLN A 1 104 ? -43.689 -12.723 46.294 1.00 82.88 104 GLN A C 1
ATOM 843 O O . GLN A 1 104 ? -43.093 -12.947 45.244 1.00 82.88 104 GLN A O 1
ATOM 848 N N . ALA A 1 105 ? -44.028 -11.485 46.660 1.00 84.06 105 ALA A N 1
ATOM 849 C CA . ALA A 1 105 ? -43.679 -10.300 45.885 1.00 84.06 105 ALA A CA 1
ATOM 850 C C . ALA A 1 105 ? -42.158 -10.088 45.829 1.00 84.06 105 ALA A C 1
ATOM 852 O O . ALA A 1 105 ? -41.629 -9.751 44.769 1.00 84.06 105 ALA A O 1
ATOM 853 N N . GLY A 1 106 ? -41.452 -10.329 46.938 1.00 88.19 106 GLY A N 1
ATOM 854 C CA . GLY A 1 106 ? -39.992 -10.300 47.003 1.00 88.19 106 GLY A CA 1
ATOM 855 C C . GLY A 1 106 ? -39.351 -11.351 46.098 1.00 88.19 106 GLY A C 1
ATOM 856 O O . GLY A 1 106 ? -38.526 -10.999 45.260 1.00 88.19 106 GLY A O 1
ATOM 857 N N . ASN A 1 107 ? -39.791 -12.608 46.197 1.00 89.50 107 ASN A N 1
ATOM 858 C CA . ASN A 1 107 ? -39.304 -13.709 45.360 1.00 89.50 107 ASN A CA 1
ATOM 859 C C . ASN A 1 107 ? -39.582 -13.458 43.875 1.00 89.50 107 ASN A C 1
ATOM 861 O O . ASN A 1 107 ? -38.676 -13.579 43.062 1.00 89.50 107 ASN A O 1
ATOM 865 N N . LYS A 1 108 ? -40.795 -13.016 43.523 1.00 93.56 108 LYS A N 1
ATOM 866 C CA . LYS A 1 108 ? -41.147 -12.670 42.140 1.00 93.56 108 LYS A CA 1
ATOM 867 C C . LYS A 1 108 ? -40.263 -11.549 41.593 1.00 93.56 108 LYS A C 1
ATOM 869 O O . LYS A 1 108 ? -39.780 -11.642 40.472 1.00 93.56 108 LYS A O 1
ATOM 874 N N . THR A 1 109 ? -40.037 -10.502 42.386 1.00 90.50 109 THR A N 1
ATOM 875 C CA . THR A 1 109 ? -39.150 -9.399 41.987 1.00 90.50 109 THR A CA 1
ATOM 876 C C . THR A 1 109 ? -37.721 -9.906 41.798 1.00 90.50 109 THR A C 1
ATOM 878 O O . THR A 1 109 ? -37.051 -9.514 40.847 1.00 90.50 109 THR A O 1
ATOM 881 N N . MET A 1 110 ? -37.251 -10.795 42.674 1.00 91.00 110 MET A N 1
ATOM 882 C CA . MET A 1 110 ? -35.926 -11.406 42.573 1.00 91.00 110 MET A CA 1
ATOM 883 C C . MET A 1 110 ? -35.792 -12.253 41.299 1.00 91.00 110 MET A C 1
ATOM 885 O O . MET A 1 110 ? -34.849 -12.032 40.546 1.00 91.00 110 MET A O 1
ATOM 889 N N . ASP A 1 111 ? -36.776 -13.102 40.987 1.00 95.38 111 ASP A N 1
ATOM 890 C CA . ASP A 1 111 ? -36.809 -13.918 39.764 1.00 95.38 111 ASP A CA 1
ATOM 891 C C . ASP A 1 111 ? -36.827 -13.054 38.490 1.00 95.38 111 ASP A C 1
ATOM 893 O O . ASP A 1 111 ? -36.090 -13.316 37.537 1.00 95.38 111 ASP A O 1
ATOM 897 N N . GLU A 1 112 ? -37.631 -11.985 38.470 1.00 94.50 112 GLU A N 1
ATOM 898 C CA . GLU A 1 112 ? -37.666 -11.020 37.361 1.00 94.50 112 GLU A CA 1
ATOM 899 C C . GLU A 1 112 ? -36.308 -10.320 37.184 1.00 94.50 112 GLU A C 1
ATOM 901 O O . GLU A 1 112 ? -35.848 -10.103 36.057 1.00 94.50 112 GLU A O 1
ATOM 906 N N . THR A 1 113 ? -35.636 -9.998 38.293 1.00 93.25 113 THR A N 1
ATOM 907 C CA . THR A 1 113 ? -34.310 -9.368 38.275 1.00 93.25 113 THR A CA 1
ATOM 908 C C . THR A 1 113 ? -33.248 -10.341 37.765 1.00 93.25 113 THR A C 1
ATOM 910 O O . THR A 1 113 ? -32.441 -9.968 36.911 1.00 93.25 113 THR A O 1
ATOM 913 N N . ASP A 1 114 ? -33.273 -11.596 38.212 1.00 95.69 114 ASP A N 1
ATOM 914 C CA . ASP A 1 114 ? -32.364 -12.645 37.747 1.00 95.69 114 ASP A CA 1
ATOM 915 C C . ASP A 1 114 ? -32.556 -12.922 36.255 1.00 95.69 114 ASP A C 1
ATOM 917 O O . ASP A 1 114 ? -31.580 -12.981 35.502 1.00 95.69 114 ASP A O 1
ATOM 921 N N . GLN A 1 115 ? -33.805 -12.976 35.784 1.00 95.50 115 GLN A N 1
ATOM 922 C CA . GLN A 1 115 ? -34.110 -13.114 34.362 1.00 95.50 115 GLN A CA 1
ATOM 923 C C . GLN A 1 115 ? -33.567 -11.927 33.545 1.00 95.50 115 GLN A C 1
ATOM 925 O O . GLN A 1 115 ? -33.012 -12.119 32.455 1.00 95.50 115 GLN A O 1
ATOM 930 N N . ALA A 1 116 ? -33.669 -10.701 34.067 1.00 94.25 116 ALA A N 1
ATOM 931 C CA . ALA A 1 116 ? -33.121 -9.508 33.424 1.00 94.25 116 ALA A CA 1
ATOM 932 C C . ALA A 1 116 ? -31.579 -9.510 33.393 1.00 94.25 116 ALA A C 1
ATOM 934 O O . ALA A 1 116 ? -30.974 -9.115 32.386 1.00 94.25 116 ALA A O 1
ATOM 935 N N . ILE A 1 117 ? -30.927 -9.985 34.459 1.00 94.94 117 ILE A N 1
ATOM 936 C CA . ILE A 1 117 ? -29.469 -10.152 34.526 1.00 94.94 117 ILE A CA 1
ATOM 937 C C . ILE A 1 117 ? -29.012 -11.212 33.519 1.00 94.94 117 ILE A C 1
ATOM 939 O O . ILE A 1 117 ? -28.056 -10.977 32.777 1.00 94.94 117 ILE A O 1
ATOM 943 N N . GLU A 1 118 ? -29.702 -12.348 33.444 1.00 96.44 118 GLU A N 1
ATOM 944 C CA . GLU A 1 118 ? -29.391 -13.439 32.518 1.00 96.44 118 GLU A CA 1
ATOM 945 C C . GLU A 1 118 ? -29.516 -12.981 31.057 1.00 96.44 118 GLU A C 1
ATOM 947 O O . GLU A 1 118 ? -28.613 -13.188 30.240 1.00 96.44 118 GLU A O 1
ATOM 952 N N . HIS A 1 119 ? -30.590 -12.254 30.731 1.00 96.44 119 HIS A N 1
ATOM 953 C CA . HIS A 1 119 ? -30.756 -11.642 29.415 1.00 96.44 119 HIS A CA 1
ATOM 954 C C . HIS A 1 119 ? -29.621 -10.655 29.105 1.00 96.44 119 HIS A C 1
ATOM 956 O O . HIS A 1 119 ? -29.037 -10.693 28.021 1.00 96.44 119 HIS A O 1
ATOM 962 N N . SER A 1 120 ? -29.252 -9.812 30.071 1.00 94.56 120 SER A N 1
ATOM 963 C CA . SER A 1 120 ? -28.155 -8.850 29.917 1.00 94.56 120 SER A CA 1
ATOM 964 C C . SER A 1 120 ? -26.810 -9.542 29.673 1.00 94.56 120 SER A C 1
ATOM 966 O O . SER A 1 120 ? -26.059 -9.121 28.791 1.00 94.56 120 SER A O 1
ATOM 968 N N . LYS A 1 121 ? -26.520 -10.647 30.377 1.00 96.44 121 LYS A N 1
ATOM 969 C CA . LYS A 1 121 ? -25.334 -11.487 30.127 1.00 96.44 121 LYS A CA 1
ATOM 970 C C . LYS A 1 121 ? -25.345 -12.062 28.712 1.00 96.44 121 LYS A C 1
ATOM 972 O O . LYS A 1 121 ? -24.323 -12.019 28.029 1.00 96.44 121 LYS A O 1
ATOM 977 N N . LYS A 1 122 ? -26.494 -12.559 28.242 1.00 96.31 122 LYS A N 1
ATOM 978 C CA . LYS A 1 122 ? -26.633 -13.102 26.884 1.00 96.31 122 LYS A CA 1
ATOM 979 C C . LYS A 1 122 ? -26.366 -12.037 25.820 1.00 96.31 122 LYS A C 1
ATOM 981 O O . LYS A 1 122 ? -25.589 -12.287 24.900 1.00 96.31 122 LYS A O 1
ATOM 986 N N . VAL A 1 123 ? -26.942 -10.845 25.973 1.00 96.06 123 VAL A N 1
ATOM 987 C CA . VAL A 1 123 ? -26.705 -9.708 25.067 1.00 96.06 123 VAL A CA 1
ATOM 988 C C . VAL A 1 123 ? -25.235 -9.284 25.090 1.00 96.06 123 VAL A C 1
ATOM 990 O O . VAL A 1 123 ? -24.653 -9.025 2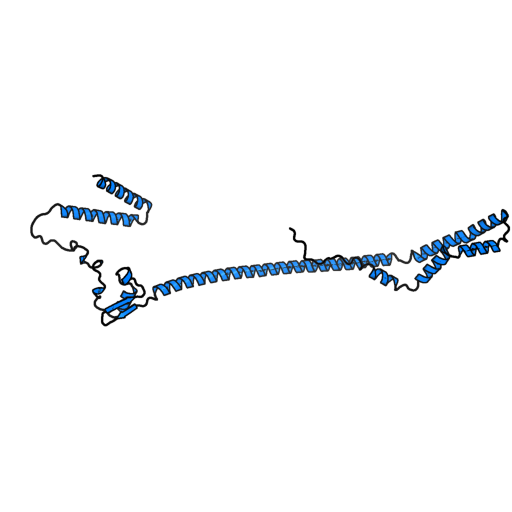4.035 1.00 96.06 123 VAL A O 1
ATOM 993 N N . ALA A 1 124 ? -24.598 -9.253 26.264 1.00 95.88 124 ALA A N 1
ATOM 994 C CA . ALA A 1 124 ? -23.177 -8.936 26.382 1.00 95.88 124 ALA A CA 1
ATOM 995 C C . ALA A 1 124 ? -22.300 -9.966 25.649 1.00 95.88 124 ALA A C 1
ATOM 997 O O . ALA A 1 124 ? -21.442 -9.576 24.856 1.00 95.88 124 ALA A O 1
ATOM 998 N N . ASN A 1 125 ? -22.560 -11.263 25.836 1.00 94.81 125 ASN A N 1
ATOM 999 C CA . ASN A 1 125 ? -21.836 -12.336 25.151 1.00 94.81 125 ASN A CA 1
ATOM 1000 C C . ASN A 1 125 ? -22.012 -12.263 23.627 1.00 94.81 125 ASN A C 1
ATOM 1002 O O . ASN A 1 125 ? -21.022 -12.304 22.897 1.00 94.81 125 ASN A O 1
ATOM 1006 N N . GLN A 1 126 ? -23.242 -12.054 23.144 1.00 96.25 126 GLN A N 1
ATOM 1007 C CA . GLN A 1 126 ? -23.511 -11.830 21.719 1.00 96.25 126 GLN A CA 1
ATOM 1008 C C . GLN A 1 126 ? -22.773 -10.595 21.187 1.00 96.25 126 GLN A C 1
ATOM 1010 O O . GLN A 1 126 ? -22.211 -10.623 20.096 1.00 96.25 126 GLN A O 1
ATOM 1015 N N . THR A 1 127 ? -22.719 -9.513 21.967 1.00 94.50 127 THR A N 1
ATOM 1016 C CA . THR A 1 127 ? -21.997 -8.292 21.583 1.00 94.50 127 THR A CA 1
ATOM 1017 C C . THR A 1 127 ? -20.493 -8.547 21.463 1.00 94.50 127 THR A C 1
ATOM 1019 O O . THR A 1 127 ? -19.854 -8.021 20.552 1.00 94.50 127 THR A O 1
ATOM 1022 N N . VAL A 1 128 ? -19.912 -9.354 22.356 1.00 96.25 128 VAL A N 1
ATOM 1023 C CA . VAL A 1 128 ? -18.500 -9.757 22.279 1.00 96.25 128 VAL A CA 1
ATOM 1024 C C . VAL A 1 128 ? -18.246 -10.604 21.033 1.00 96.25 128 VAL A C 1
ATOM 1026 O O . VAL A 1 128 ? -17.292 -10.329 20.310 1.00 96.25 128 VAL A O 1
ATOM 1029 N N . GLU A 1 129 ? -19.114 -11.567 20.727 1.00 95.56 129 GLU A N 1
ATOM 1030 C CA . GLU A 1 129 ? -18.992 -12.401 19.527 1.00 95.56 129 GLU A CA 1
ATOM 1031 C C . GLU A 1 129 ? -19.109 -11.582 18.231 1.00 95.56 129 GLU A C 1
ATOM 1033 O O . GLU A 1 129 ? -18.285 -11.697 17.326 1.00 95.56 129 GLU A O 1
ATOM 1038 N N . VAL A 1 130 ? -20.081 -10.673 18.150 1.00 97.12 130 VAL A N 1
ATOM 1039 C CA . VAL A 1 130 ? -20.212 -9.771 16.998 1.00 97.12 130 VAL A CA 1
ATOM 1040 C C . VAL A 1 130 ? -18.957 -8.907 16.846 1.00 97.12 130 VAL A C 1
ATOM 1042 O O . VAL A 1 130 ? -18.470 -8.717 15.732 1.00 97.12 130 VAL A O 1
ATOM 1045 N N . ARG A 1 131 ? -18.369 -8.424 17.950 1.00 93.88 131 ARG A N 1
ATOM 1046 C CA . ARG A 1 131 ? -17.110 -7.661 17.910 1.00 93.88 131 ARG A CA 1
ATOM 1047 C C . ARG A 1 131 ? -15.945 -8.488 17.375 1.00 93.88 131 ARG A C 1
ATOM 1049 O O . ARG A 1 131 ? -15.177 -7.961 16.571 1.00 93.88 131 ARG A O 1
ATOM 1056 N N . THR A 1 132 ? -15.800 -9.750 17.779 1.00 94.75 132 THR A N 1
ATOM 1057 C CA . THR A 1 132 ? -14.714 -10.606 17.274 1.00 94.75 132 THR A CA 1
ATOM 1058 C C . THR A 1 132 ? -14.890 -10.910 15.788 1.00 94.75 132 THR A C 1
ATOM 1060 O O . THR A 1 132 ? -13.921 -10.813 15.032 1.00 94.75 132 THR A O 1
ATOM 1063 N N . GLN A 1 133 ? -16.119 -11.170 15.333 1.00 96.00 133 GLN A N 1
ATOM 1064 C CA . GLN A 1 133 ? -16.427 -11.358 13.912 1.00 96.00 133 GLN A CA 1
ATOM 1065 C C . GLN A 1 133 ? -16.145 -10.092 13.087 1.00 96.00 133 GLN A C 1
ATOM 1067 O O . GLN A 1 133 ? -15.518 -10.169 12.028 1.00 96.00 133 GLN A O 1
ATOM 1072 N N . ILE A 1 134 ? -16.550 -8.913 13.579 1.00 96.31 134 ILE A N 1
ATOM 1073 C CA . ILE A 1 134 ? -16.263 -7.624 12.930 1.00 96.31 134 ILE A CA 1
ATOM 1074 C C . ILE A 1 134 ? -14.751 -7.391 12.849 1.00 96.31 134 ILE A C 1
ATOM 1076 O O . ILE A 1 134 ? -14.256 -7.013 11.788 1.00 96.31 134 ILE A O 1
ATOM 1080 N N . ALA A 1 135 ? -14.007 -7.655 13.925 1.00 95.56 135 ALA A N 1
ATOM 1081 C CA . ALA A 1 135 ? -12.554 -7.509 13.941 1.00 95.56 135 ALA A CA 1
ATOM 1082 C C . ALA A 1 135 ? -11.870 -8.439 12.924 1.00 95.56 135 ALA A C 1
ATOM 1084 O O . ALA A 1 135 ? -10.997 -7.995 12.177 1.00 95.56 135 ALA A O 1
ATOM 1085 N N . ALA A 1 136 ? -12.297 -9.703 12.836 1.00 95.31 136 ALA A N 1
ATOM 1086 C CA . ALA A 1 136 ? -11.780 -10.652 11.851 1.00 95.31 136 ALA A CA 1
ATOM 1087 C C . ALA A 1 136 ? -12.082 -10.208 10.409 1.00 95.31 136 ALA A C 1
ATOM 1089 O O . ALA A 1 136 ? -11.202 -10.252 9.548 1.00 95.31 136 ALA A O 1
ATOM 1090 N N . LYS A 1 137 ? -13.301 -9.716 10.149 1.00 96.00 137 LYS A N 1
ATOM 1091 C CA . LYS A 1 137 ? -13.704 -9.210 8.830 1.00 96.00 137 LYS A CA 1
ATOM 1092 C C . LYS A 1 137 ? -12.924 -7.956 8.431 1.00 96.00 137 LYS A C 1
ATOM 1094 O O . LYS A 1 137 ? -12.447 -7.883 7.301 1.00 96.00 137 LYS A O 1
ATOM 1099 N N . LEU A 1 138 ? -12.753 -7.007 9.354 1.00 96.06 138 LEU A N 1
ATOM 1100 C CA . LEU A 1 138 ? -11.939 -5.805 9.145 1.00 96.06 138 LEU A CA 1
ATOM 1101 C C . LEU A 1 138 ? -10.481 -6.162 8.857 1.00 96.06 138 LEU A C 1
ATOM 1103 O O . LEU A 1 138 ? -9.898 -5.614 7.928 1.00 96.06 138 LEU A O 1
ATOM 1107 N N . LYS A 1 139 ? -9.902 -7.113 9.600 1.00 95.31 139 LYS A N 1
ATOM 1108 C CA . LYS A 1 139 ? -8.544 -7.603 9.336 1.00 95.31 139 LYS A CA 1
ATOM 1109 C C . LYS A 1 139 ? -8.426 -8.174 7.921 1.00 95.31 139 LYS A C 1
ATOM 1111 O O . LYS A 1 139 ? -7.542 -7.763 7.178 1.00 95.31 139 LYS A O 1
ATOM 1116 N N . GLY A 1 140 ? -9.368 -9.029 7.516 1.00 94.44 140 GLY A N 1
ATOM 1117 C CA . GLY A 1 140 ? -9.410 -9.568 6.155 1.00 94.44 140 GLY A CA 1
ATOM 1118 C C . GLY A 1 140 ? -9.516 -8.479 5.081 1.00 94.44 140 GLY A C 1
ATOM 1119 O O . GLY A 1 140 ? -8.835 -8.557 4.063 1.00 94.44 140 GLY A O 1
ATOM 1120 N N . GLN A 1 141 ? -10.313 -7.430 5.309 1.00 95.69 141 GLN A N 1
ATOM 1121 C CA . GLN A 1 141 ? -10.400 -6.288 4.390 1.00 95.69 141 GLN A CA 1
ATOM 1122 C C . GLN A 1 141 ? -9.087 -5.499 4.302 1.00 95.69 141 GLN A C 1
ATOM 1124 O O . GLN A 1 141 ? -8.679 -5.132 3.201 1.00 95.69 141 GLN A O 1
ATOM 1129 N N . THR A 1 142 ? -8.405 -5.272 5.426 1.00 94.00 142 THR A N 1
ATOM 1130 C CA . THR A 1 142 ? -7.095 -4.601 5.458 1.00 94.00 142 THR A CA 1
ATOM 1131 C C . THR A 1 142 ? -6.037 -5.391 4.689 1.00 94.00 142 THR A C 1
ATOM 1133 O O . THR A 1 142 ? -5.287 -4.810 3.905 1.00 94.00 142 THR A O 1
ATOM 1136 N N . ASP A 1 143 ? -6.012 -6.716 4.836 1.00 95.50 143 ASP A N 1
ATOM 1137 C CA . ASP A 1 143 ? -5.064 -7.576 4.117 1.00 95.50 143 ASP A CA 1
ATOM 1138 C C . ASP A 1 143 ? -5.331 -7.558 2.599 1.00 95.50 143 ASP A C 1
ATOM 1140 O O . ASP A 1 143 ? -4.402 -7.468 1.790 1.00 95.50 143 ASP A O 1
ATOM 1144 N N . GLN A 1 144 ? -6.606 -7.561 2.190 1.00 94.81 144 GLN A N 1
ATOM 1145 C CA . GLN A 1 144 ? -6.987 -7.393 0.782 1.00 94.81 144 GLN A CA 1
ATOM 1146 C C . GLN A 1 144 ? -6.586 -6.015 0.240 1.00 94.81 144 GLN A C 1
ATOM 1148 O O . GLN A 1 144 ? -6.070 -5.922 -0.874 1.00 94.81 144 GLN A O 1
ATOM 1153 N N . MET A 1 145 ? -6.766 -4.949 1.026 1.00 95.44 145 MET A N 1
ATOM 1154 C CA . MET A 1 145 ? -6.326 -3.598 0.669 1.00 95.44 145 MET A CA 1
ATOM 1155 C C . MET A 1 145 ? -4.810 -3.561 0.425 1.00 95.44 145 MET A C 1
ATOM 1157 O O . MET A 1 145 ? -4.368 -3.027 -0.592 1.00 95.44 145 MET A O 1
ATOM 1161 N N . ALA A 1 146 ? -4.013 -4.180 1.301 1.00 95.44 146 ALA A N 1
ATOM 1162 C CA . ALA A 1 146 ? -2.561 -4.261 1.142 1.00 95.44 146 ALA A CA 1
ATOM 1163 C C . ALA A 1 146 ? -2.160 -5.001 -0.147 1.00 95.44 146 ALA A C 1
ATOM 1165 O O . ALA A 1 146 ? -1.278 -4.555 -0.884 1.00 95.44 146 ALA A O 1
ATOM 1166 N N . LEU A 1 147 ? -2.848 -6.099 -0.474 1.00 95.06 147 LEU A N 1
ATOM 1167 C CA . LEU A 1 147 ? -2.609 -6.845 -1.710 1.00 95.06 147 LEU A CA 1
ATOM 1168 C C . LEU A 1 147 ? -2.960 -6.029 -2.964 1.00 95.06 147 LEU A C 1
ATOM 1170 O O . LEU A 1 147 ? -2.232 -6.081 -3.958 1.00 95.06 147 LEU A O 1
ATOM 1174 N N . ILE A 1 148 ? -4.047 -5.256 -2.923 1.00 96.12 148 ILE A N 1
ATOM 1175 C CA . ILE A 1 148 ? -4.428 -4.347 -4.012 1.00 96.12 148 ILE A CA 1
ATOM 1176 C C . ILE A 1 148 ? -3.366 -3.257 -4.200 1.00 96.12 148 ILE A C 1
ATOM 1178 O O . ILE A 1 148 ? -2.976 -2.996 -5.337 1.00 96.12 148 ILE A O 1
ATOM 1182 N N . LEU A 1 149 ? -2.852 -2.668 -3.116 1.00 95.06 149 LEU A N 1
ATOM 1183 C CA . LEU A 1 149 ? -1.791 -1.657 -3.184 1.00 95.06 149 LEU A CA 1
ATOM 1184 C C . LEU A 1 149 ? -0.521 -2.197 -3.856 1.00 95.06 149 LEU A C 1
ATOM 1186 O O . LEU A 1 149 ? 0.011 -1.552 -4.755 1.00 95.06 149 LEU A O 1
ATOM 1190 N N . ASN A 1 150 ? -0.090 -3.413 -3.513 1.00 94.38 150 ASN A N 1
ATOM 1191 C CA . ASN A 1 150 ? 1.075 -4.043 -4.147 1.00 94.38 150 ASN A CA 1
ATOM 1192 C C . ASN A 1 150 ? 0.865 -4.294 -5.651 1.00 94.38 150 ASN A C 1
ATOM 1194 O O . ASN A 1 150 ? 1.771 -4.090 -6.466 1.00 94.38 150 ASN A O 1
ATOM 1198 N N . LYS A 1 151 ? -0.343 -4.716 -6.050 1.00 95.81 151 LYS A N 1
ATOM 1199 C CA . LYS A 1 151 ? -0.694 -4.871 -7.471 1.00 95.81 151 LYS A CA 1
ATOM 1200 C C . LYS A 1 151 ? -0.685 -3.529 -8.201 1.00 95.81 151 LYS A C 1
ATOM 1202 O O . LYS A 1 151 ? -0.181 -3.459 -9.320 1.00 95.81 151 LYS A O 1
ATOM 1207 N N . LEU A 1 152 ? -1.210 -2.474 -7.577 1.00 96.06 152 LEU A N 1
ATOM 1208 C CA . LEU A 1 152 ? -1.198 -1.121 -8.136 1.00 96.06 152 LEU A CA 1
ATOM 1209 C C . LEU A 1 152 ? 0.229 -0.603 -8.337 1.00 96.06 152 LEU A C 1
ATOM 1211 O O . LEU A 1 152 ? 0.516 -0.060 -9.400 1.00 96.06 152 LEU A O 1
ATOM 1215 N N . ASP A 1 153 ? 1.126 -0.823 -7.377 1.00 94.38 153 ASP A N 1
ATOM 1216 C CA . ASP A 1 153 ? 2.538 -0.436 -7.492 1.00 94.38 153 ASP A CA 1
ATOM 1217 C C . ASP A 1 153 ? 3.240 -1.186 -8.639 1.00 94.38 153 ASP A C 1
ATOM 1219 O O . ASP A 1 153 ? 3.899 -0.590 -9.492 1.00 94.38 153 ASP A O 1
ATOM 1223 N N . THR A 1 154 ? 2.978 -2.491 -8.763 1.00 95.31 154 THR A N 1
ATOM 1224 C CA . THR A 1 154 ? 3.486 -3.311 -9.878 1.00 95.31 154 THR A CA 1
ATOM 1225 C C . THR A 1 154 ? 3.005 -2.790 -11.239 1.00 95.31 154 THR A C 1
ATOM 1227 O O . THR A 1 154 ? 3.782 -2.700 -12.199 1.00 95.31 154 THR A O 1
ATOM 1230 N N . ILE A 1 155 ? 1.723 -2.424 -11.339 1.00 94.62 155 ILE A N 1
ATOM 1231 C CA . ILE A 1 155 ? 1.141 -1.834 -12.552 1.00 94.62 155 ILE A CA 1
ATOM 1232 C C . ILE A 1 155 ? 1.781 -0.473 -12.833 1.00 94.62 155 ILE A C 1
ATOM 1234 O O . ILE A 1 155 ? 2.194 -0.218 -13.963 1.00 94.62 155 ILE A O 1
ATOM 1238 N N . GLN A 1 156 ? 1.921 0.385 -11.822 1.00 95.62 156 GLN A N 1
ATOM 1239 C CA . GLN A 1 156 ? 2.537 1.702 -11.964 1.00 95.62 156 GLN A CA 1
ATOM 1240 C C . GLN A 1 156 ? 3.982 1.593 -12.466 1.00 95.62 156 GLN A C 1
ATOM 1242 O O . GLN A 1 156 ? 4.376 2.316 -13.387 1.00 95.62 156 GLN A O 1
ATOM 1247 N N . PHE A 1 157 ? 4.762 0.669 -11.906 1.00 95.38 157 PHE A N 1
ATOM 1248 C CA . PHE A 1 157 ? 6.121 0.389 -12.354 1.00 95.38 157 PHE A CA 1
ATOM 1249 C C . PHE A 1 157 ? 6.149 -0.071 -13.817 1.00 95.38 157 PHE A C 1
ATOM 1251 O O . PHE A 1 157 ? 6.924 0.446 -14.628 1.00 95.38 157 PHE A O 1
ATOM 1258 N N . SER A 1 158 ? 5.255 -0.991 -14.180 1.00 94.00 158 SER A N 1
ATOM 1259 C CA . SER A 1 158 ? 5.134 -1.500 -15.550 1.00 94.00 158 SER A CA 1
ATOM 1260 C C . SER A 1 158 ? 4.763 -0.391 -16.541 1.00 94.00 158 SER A C 1
ATOM 1262 O O . SER A 1 158 ? 5.373 -0.296 -17.606 1.00 94.00 158 SER A O 1
ATOM 1264 N N . ILE A 1 159 ? 3.840 0.506 -16.173 1.00 94.38 159 ILE A N 1
ATOM 1265 C CA . ILE A 1 159 ? 3.457 1.677 -16.980 1.00 94.38 159 ILE A CA 1
ATOM 1266 C C . ILE A 1 159 ? 4.638 2.634 -17.155 1.00 94.38 159 ILE A C 1
ATOM 1268 O O . ILE A 1 159 ? 4.891 3.090 -18.270 1.00 94.38 159 ILE A O 1
ATOM 1272 N N . LYS A 1 160 ? 5.399 2.925 -16.092 1.00 93.00 160 LYS A N 1
ATOM 1273 C CA . LYS A 1 160 ? 6.605 3.767 -16.188 1.00 93.00 160 LYS A CA 1
ATOM 1274 C C . LYS A 1 160 ? 7.624 3.172 -17.157 1.00 93.00 160 LYS A C 1
ATOM 1276 O O . LYS A 1 160 ? 8.144 3.886 -18.014 1.00 93.00 160 LYS A O 1
ATOM 1281 N N . LYS A 1 161 ? 7.869 1.864 -17.062 1.00 91.38 161 LYS A N 1
ATOM 1282 C CA . LYS A 1 161 ? 8.778 1.151 -17.965 1.00 91.38 161 LYS A CA 1
ATOM 1283 C C . LYS A 1 161 ? 8.276 1.183 -19.412 1.00 91.38 161 LYS A C 1
ATOM 1285 O O . LYS A 1 161 ? 9.049 1.496 -20.312 1.00 91.38 161 LYS A O 1
ATOM 1290 N N . ALA A 1 162 ? 6.989 0.924 -19.638 1.00 84.38 162 ALA A N 1
ATOM 1291 C CA . ALA A 1 162 ? 6.379 0.999 -20.964 1.00 84.38 162 ALA A CA 1
ATOM 1292 C C . ALA A 1 162 ? 6.457 2.419 -21.552 1.00 84.38 162 ALA A C 1
ATOM 1294 O O . ALA A 1 162 ? 6.824 2.580 -22.711 1.00 84.38 162 ALA A O 1
ATOM 1295 N N . SER A 1 163 ? 6.199 3.454 -20.747 1.00 85.81 163 SER A N 1
ATOM 1296 C CA . SER A 1 163 ? 6.316 4.857 -21.164 1.00 85.81 163 SER A CA 1
ATOM 1297 C C . SER A 1 163 ? 7.738 5.210 -21.604 1.00 85.81 163 SER A C 1
ATOM 1299 O O . SER A 1 163 ? 7.920 5.875 -22.623 1.00 85.81 163 SER A O 1
ATOM 1301 N N . GLN A 1 164 ? 8.750 4.723 -20.881 1.00 80.12 164 GLN A N 1
ATOM 1302 C CA . GLN A 1 164 ? 10.149 4.916 -21.254 1.00 80.12 164 GLN A CA 1
ATOM 1303 C C . GLN A 1 164 ? 10.480 4.241 -22.593 1.00 80.12 164 GLN A C 1
ATOM 1305 O O . GLN A 1 164 ? 11.092 4.866 -23.457 1.00 80.12 164 GLN A O 1
ATOM 1310 N N . LEU A 1 165 ? 10.020 3.005 -22.806 1.00 76.56 165 LEU A N 1
ATOM 1311 C CA . LEU A 1 165 ? 10.213 2.297 -24.076 1.00 76.56 165 LEU A CA 1
ATOM 1312 C C . LEU A 1 165 ? 9.526 3.017 -25.245 1.00 76.56 165 LEU A C 1
ATOM 1314 O O . LEU A 1 165 ? 10.120 3.164 -26.311 1.00 76.56 165 LEU A O 1
ATOM 1318 N N . VAL A 1 166 ? 8.307 3.525 -25.039 1.00 79.19 166 VAL A N 1
ATOM 1319 C CA . VAL A 1 166 ? 7.592 4.320 -26.049 1.00 79.19 166 VAL A CA 1
ATOM 1320 C C . VAL A 1 166 ? 8.362 5.593 -26.393 1.00 79.19 166 VAL A C 1
ATOM 1322 O O . VAL A 1 166 ? 8.473 5.913 -27.571 1.00 79.19 166 VAL A O 1
ATOM 1325 N N . LYS A 1 167 ? 8.953 6.290 -25.413 1.00 73.81 167 LYS A N 1
ATOM 1326 C CA . LYS A 1 167 ? 9.801 7.464 -25.684 1.00 73.81 167 LYS A CA 1
ATOM 1327 C C . LYS A 1 167 ? 11.024 7.114 -26.529 1.00 73.81 167 LYS A C 1
ATOM 1329 O O . LYS A 1 167 ? 11.375 7.869 -27.420 1.00 73.81 167 LYS A O 1
ATOM 1334 N N . GLU A 1 168 ? 11.656 5.973 -26.276 1.00 68.81 168 GLU A N 1
ATOM 1335 C CA . GLU A 1 168 ? 12.858 5.550 -27.003 1.00 68.81 168 GLU A CA 1
ATOM 1336 C C . GLU A 1 168 ? 12.595 5.078 -28.444 1.00 68.81 168 GLU A C 1
ATOM 1338 O O . GLU A 1 168 ? 13.499 5.122 -29.294 1.00 68.81 168 GLU A O 1
ATOM 1343 N N . ILE A 1 169 ? 11.379 4.605 -28.720 1.00 70.06 169 ILE A N 1
ATOM 1344 C CA . ILE A 1 169 ? 10.950 4.095 -30.030 1.00 70.06 169 ILE A CA 1
ATOM 1345 C C . ILE A 1 169 ? 10.220 5.179 -30.837 1.00 70.06 169 ILE A C 1
ATOM 1347 O O . ILE A 1 169 ? 10.401 5.262 -32.048 1.00 70.06 169 ILE A O 1
ATOM 1351 N N . GLY A 1 170 ? 9.430 6.026 -30.177 1.00 70.88 170 GLY A N 1
ATOM 1352 C CA . GLY A 1 170 ? 8.526 7.016 -30.768 1.00 70.88 170 GLY A CA 1
ATOM 1353 C C . GLY A 1 170 ? 9.211 8.273 -31.295 1.00 70.88 170 GLY A C 1
ATOM 1354 O O . GLY A 1 170 ? 8.745 9.382 -31.042 1.00 70.88 170 GLY A O 1
ATOM 1355 N N . HIS A 1 171 ? 10.319 8.121 -32.013 1.00 82.25 171 HIS A N 1
ATOM 1356 C CA . HIS A 1 171 ? 10.959 9.231 -32.703 1.00 82.25 171 HIS A CA 1
ATOM 1357 C C . HIS A 1 171 ? 10.548 9.247 -34.171 1.00 82.25 171 HIS A C 1
ATOM 1359 O O . HIS A 1 171 ? 10.709 8.261 -34.889 1.00 82.25 171 HIS A O 1
ATOM 1365 N N . GLN A 1 172 ? 10.024 10.387 -34.614 1.00 81.75 172 GLN A N 1
ATOM 1366 C CA . GLN A 1 172 ? 9.662 10.603 -36.005 1.00 81.75 172 GLN A CA 1
ATOM 1367 C C . GLN A 1 172 ? 10.921 10.971 -36.782 1.00 81.75 172 GLN A C 1
ATOM 1369 O O . GLN A 1 172 ? 11.647 11.888 -36.393 1.00 81.75 172 GLN A O 1
ATOM 1374 N N . VAL A 1 173 ? 11.163 10.258 -37.878 1.00 84.69 173 VAL A N 1
ATOM 1375 C CA . VAL A 1 173 ? 12.242 10.559 -38.815 1.00 84.69 173 VAL A CA 1
ATOM 1376 C C . VAL A 1 173 ? 11.611 11.040 -40.111 1.00 84.69 173 VAL A C 1
ATOM 1378 O O . VAL A 1 173 ? 10.793 10.333 -40.695 1.00 84.69 173 VAL A O 1
ATOM 1381 N N . MET A 1 174 ? 11.973 12.243 -40.544 1.00 82.25 174 MET A N 1
ATOM 1382 C CA . MET A 1 174 ? 11.605 12.755 -41.858 1.00 82.25 174 MET A CA 1
ATOM 1383 C C . MET A 1 174 ? 12.774 12.535 -42.807 1.00 82.25 174 MET A C 1
ATOM 1385 O O . MET A 1 174 ? 13.910 12.879 -42.485 1.00 82.25 174 MET A O 1
ATOM 1389 N N . PHE A 1 175 ? 12.489 11.960 -43.971 1.00 83.88 175 PHE A N 1
ATOM 1390 C CA . PHE A 1 175 ? 13.464 11.738 -45.028 1.00 83.88 175 PHE A CA 1
ATOM 1391 C C . PHE A 1 175 ? 12.960 12.376 -46.318 1.00 83.88 175 PHE A C 1
ATOM 1393 O O . PHE A 1 175 ? 11.866 12.053 -46.775 1.00 83.88 175 PHE A O 1
ATOM 1400 N N . GLN A 1 176 ? 13.757 13.276 -46.884 1.00 81.81 176 GLN A N 1
ATOM 1401 C CA . GLN A 1 176 ? 13.530 13.858 -48.204 1.00 81.81 176 GLN A CA 1
ATOM 1402 C C . GLN A 1 176 ? 14.469 13.180 -49.196 1.00 81.81 176 GLN A C 1
ATOM 1404 O O . GLN A 1 176 ? 15.682 13.134 -48.975 1.00 81.81 176 GLN A O 1
ATOM 1409 N N . LYS A 1 177 ? 13.901 12.615 -50.265 1.00 75.88 177 LYS A N 1
ATOM 1410 C CA . LYS A 1 177 ? 14.637 11.779 -51.221 1.00 75.88 177 LYS A CA 1
ATOM 1411 C C . LYS A 1 177 ? 15.432 12.624 -52.214 1.00 75.88 177 LYS A C 1
ATOM 1413 O O . LYS A 1 177 ? 16.482 12.186 -52.668 1.00 75.88 177 LYS A O 1
ATOM 1418 N N . GLU A 1 178 ? 14.933 13.815 -52.521 1.00 78.06 178 GLU A N 1
ATOM 1419 C CA . GLU A 1 178 ? 15.465 14.740 -53.519 1.00 78.06 178 GLU A CA 1
ATOM 1420 C C . GLU A 1 178 ? 16.850 15.259 -53.109 1.00 78.06 178 GLU A C 1
ATOM 1422 O O . GLU A 1 178 ? 17.797 15.152 -53.883 1.00 78.06 178 GLU A O 1
ATOM 1427 N N . ASP A 1 179 ? 16.985 15.697 -51.854 1.00 75.44 179 ASP A N 1
ATOM 1428 C CA . ASP A 1 179 ? 18.220 16.287 -51.313 1.00 75.44 179 ASP A CA 1
ATOM 1429 C C . ASP A 1 179 ? 18.932 15.372 -50.295 1.00 75.44 179 ASP A C 1
ATOM 1431 O O . ASP A 1 179 ? 19.830 15.806 -49.571 1.00 75.44 179 ASP A O 1
ATOM 1435 N N . VAL A 1 180 ? 18.491 14.111 -50.174 1.00 77.19 180 VAL A N 1
ATOM 1436 C CA . VAL A 1 180 ? 18.965 13.108 -49.192 1.00 77.19 180 VAL A CA 1
ATOM 1437 C C . VAL A 1 180 ? 19.115 13.699 -47.780 1.00 77.19 180 VAL A C 1
ATOM 1439 O O . VAL A 1 180 ? 20.078 13.450 -47.047 1.00 77.19 180 VAL A O 1
ATOM 1442 N N . THR A 1 181 ? 18.138 14.521 -47.399 1.00 81.94 181 THR A N 1
ATOM 1443 C CA . THR A 1 181 ? 18.109 15.208 -46.110 1.00 81.94 181 THR A CA 1
ATOM 1444 C C . THR A 1 181 ? 17.264 14.399 -45.138 1.00 81.94 181 THR A C 1
ATOM 1446 O O . THR A 1 181 ? 16.097 14.102 -45.395 1.00 81.94 181 THR A O 1
ATOM 1449 N N . VAL A 1 182 ? 17.863 14.026 -44.008 1.00 84.44 182 VAL A N 1
ATOM 1450 C CA . VAL A 1 182 ? 17.201 13.323 -42.910 1.00 84.44 182 VAL A CA 1
ATOM 1451 C C . VAL A 1 182 ? 17.185 14.218 -41.676 1.00 84.44 182 VAL A C 1
ATOM 1453 O O . VAL A 1 182 ? 18.223 14.749 -41.277 1.00 84.44 182 VAL A O 1
ATOM 1456 N N . SER A 1 183 ? 16.030 14.328 -41.029 1.00 85.19 183 SER A N 1
ATOM 1457 C CA . SER A 1 183 ? 15.891 14.932 -39.703 1.00 85.19 183 SER A CA 1
ATOM 1458 C C . SER A 1 183 ? 15.128 13.996 -38.774 1.00 85.19 183 SER A C 1
ATOM 1460 O O . SER A 1 183 ? 14.321 13.173 -39.211 1.00 85.19 183 SER A O 1
ATOM 1462 N N . CYS A 1 184 ? 15.405 14.074 -37.476 1.00 87.12 184 CYS A N 1
ATOM 1463 C CA . CYS A 1 184 ? 14.748 13.231 -36.486 1.00 87.12 184 CYS A CA 1
ATOM 1464 C C . CYS A 1 184 ? 14.320 14.054 -35.279 1.00 87.12 184 CYS A C 1
ATOM 1466 O O . CYS A 1 184 ? 15.088 14.870 -34.773 1.00 87.12 184 CYS A O 1
ATOM 1468 N N . SER A 1 185 ? 13.139 13.758 -34.735 1.00 86.06 185 SER A N 1
ATOM 1469 C CA . SER A 1 185 ? 12.647 14.386 -33.504 1.00 86.06 185 SER A CA 1
ATOM 1470 C C . SER A 1 185 ? 13.526 14.107 -32.272 1.00 86.06 185 SER A C 1
ATOM 1472 O O . SER A 1 185 ? 13.320 14.709 -31.223 1.00 86.06 185 SER A O 1
ATOM 1474 N N . CYS A 1 186 ? 14.518 13.209 -32.380 1.00 84.81 186 CYS A N 1
ATOM 1475 C CA . CYS A 1 186 ? 15.564 12.979 -31.376 1.00 84.81 186 CYS A CA 1
ATOM 1476 C C . CYS A 1 186 ? 16.517 14.187 -31.207 1.00 84.81 186 CYS A C 1
ATOM 1478 O O . CYS A 1 186 ? 17.226 14.238 -30.206 1.00 84.81 186 CYS A O 1
ATOM 1480 N N . LEU A 1 187 ? 16.590 15.100 -32.193 1.00 78.31 187 LEU A N 1
ATOM 1481 C CA . LEU A 1 187 ? 17.466 16.288 -32.268 1.00 78.31 187 LEU A CA 1
ATOM 1482 C C . LEU A 1 187 ? 18.971 16.043 -32.033 1.00 78.31 187 LEU A C 1
ATOM 1484 O O . LEU A 1 187 ? 19.745 16.967 -31.782 1.00 78.31 187 LEU A O 1
ATOM 1488 N N . ARG A 1 188 ? 19.423 14.786 -32.094 1.00 79.00 188 ARG A N 1
ATOM 1489 C CA . ARG A 1 188 ? 20.808 14.418 -31.760 1.00 79.00 188 ARG A CA 1
ATOM 1490 C C . ARG A 1 188 ? 21.807 14.911 -32.805 1.00 79.00 188 ARG A C 1
ATOM 1492 O O . ARG A 1 188 ? 22.938 15.237 -32.455 1.00 79.00 188 ARG A O 1
ATOM 1499 N N . SER A 1 189 ? 21.380 14.967 -34.064 1.00 75.88 189 SER A N 1
ATOM 1500 C CA . SER A 1 189 ? 22.150 15.531 -35.174 1.00 75.88 189 SER A CA 1
ATOM 1501 C C . SER A 1 189 ? 22.420 17.018 -34.960 1.00 75.88 189 SER A C 1
ATOM 1503 O O . SER A 1 189 ? 23.548 17.461 -35.126 1.00 75.88 189 SER A O 1
ATOM 1505 N N . GLU A 1 190 ? 21.413 17.762 -34.518 1.00 79.06 190 GLU A N 1
ATOM 1506 C CA . GLU A 1 190 ? 21.442 19.201 -34.283 1.00 79.06 190 GLU A CA 1
ATOM 1507 C C . GLU A 1 190 ? 22.214 19.543 -33.001 1.00 79.06 190 GLU A C 1
ATOM 1509 O O . GLU A 1 190 ? 22.957 20.519 -32.967 1.00 79.06 190 GLU A O 1
ATOM 1514 N N . GLN A 1 191 ? 22.081 18.721 -31.955 1.00 73.88 191 GLN A N 1
ATOM 1515 C CA . GLN A 1 191 ? 22.728 18.949 -30.658 1.00 73.88 191 GLN A CA 1
ATOM 1516 C C . GLN A 1 191 ? 24.187 18.480 -30.604 1.00 73.88 191 GLN A C 1
ATOM 1518 O O . GLN A 1 191 ? 25.018 19.132 -29.976 1.00 73.88 191 GLN A O 1
ATOM 1523 N N . TYR A 1 192 ? 24.511 17.344 -31.229 1.00 77.00 192 TYR A N 1
ATOM 1524 C CA . TYR A 1 192 ? 25.823 16.694 -31.095 1.00 77.00 192 TYR A CA 1
ATOM 1525 C C . TYR A 1 192 ? 26.576 16.554 -32.421 1.00 77.00 192 TYR A C 1
ATOM 1527 O O . TYR A 1 192 ? 27.697 16.041 -32.433 1.00 77.00 192 TYR A O 1
ATOM 1535 N N . GLY A 1 193 ? 25.984 16.971 -33.544 1.00 76.44 193 GLY A N 1
ATOM 1536 C CA . GLY A 1 193 ? 26.603 16.823 -34.862 1.00 76.44 193 GLY A CA 1
ATOM 1537 C C . GLY A 1 193 ? 26.764 15.364 -35.305 1.00 76.44 193 GLY A C 1
ATOM 1538 O O . GLY A 1 193 ? 27.594 15.068 -36.160 1.00 76.44 193 GLY A O 1
ATOM 1539 N N . LEU A 1 194 ? 26.023 14.441 -34.684 1.00 81.25 194 LEU A N 1
ATOM 1540 C CA . LEU A 1 194 ? 26.075 13.001 -34.928 1.00 81.25 194 LEU A CA 1
ATOM 1541 C C . LEU A 1 194 ? 24.670 12.478 -35.221 1.00 81.25 194 LEU A C 1
ATOM 1543 O O . LEU A 1 194 ? 23.737 12.729 -34.455 1.00 81.25 194 LEU A O 1
ATOM 1547 N N . LEU A 1 195 ? 24.523 11.693 -36.288 1.00 84.50 195 LEU A N 1
ATOM 1548 C CA . LEU A 1 195 ? 23.243 11.063 -36.612 1.00 84.50 195 LEU A CA 1
ATOM 1549 C C . LEU A 1 195 ? 22.804 10.114 -35.481 1.00 84.50 195 LEU A C 1
ATOM 1551 O O . LEU A 1 195 ? 23.602 9.334 -34.954 1.00 84.50 195 LEU A O 1
ATOM 1555 N N . CYS A 1 196 ? 21.530 10.173 -35.073 1.00 86.31 196 CYS A N 1
ATOM 1556 C CA . CYS A 1 196 ? 21.000 9.227 -34.087 1.00 86.31 196 CYS A CA 1
ATOM 1557 C C . CYS A 1 196 ? 20.713 7.861 -34.717 1.00 86.31 196 CYS A C 1
ATOM 1559 O O . CYS A 1 196 ? 20.547 7.730 -35.929 1.00 86.31 196 CYS A O 1
ATOM 1561 N N . ARG A 1 197 ? 20.601 6.828 -33.871 1.00 84.69 197 ARG A N 1
ATOM 1562 C CA . ARG A 1 197 ? 20.253 5.461 -34.297 1.00 84.69 197 ARG A CA 1
ATOM 1563 C C . ARG A 1 197 ? 18.987 5.412 -35.165 1.00 84.69 197 ARG A C 1
ATOM 1565 O O . ARG A 1 197 ? 18.897 4.581 -36.057 1.00 84.69 197 ARG A O 1
ATOM 1572 N N . HIS A 1 198 ? 18.034 6.316 -34.921 1.00 86.81 198 HIS A N 1
ATOM 1573 C CA . HIS A 1 198 ? 16.782 6.417 -35.675 1.00 86.81 198 HIS A CA 1
ATOM 1574 C C . HIS A 1 198 ? 17.017 6.868 -37.119 1.00 86.81 198 HIS A C 1
ATOM 1576 O O . HIS A 1 198 ? 16.440 6.294 -38.035 1.00 86.81 198 HIS A O 1
ATOM 1582 N N . ILE A 1 199 ? 17.924 7.826 -37.328 1.00 87.00 199 ILE A N 1
ATOM 1583 C CA . ILE A 1 199 ? 18.327 8.285 -38.664 1.00 87.00 199 ILE A CA 1
ATOM 1584 C C . ILE A 1 199 ? 19.056 7.167 -39.414 1.00 87.00 199 ILE A C 1
ATOM 1586 O O . ILE A 1 199 ? 18.738 6.904 -40.568 1.00 87.00 199 ILE A O 1
ATOM 1590 N N . PHE A 1 200 ? 19.983 6.460 -38.758 1.00 84.75 200 PHE A N 1
ATOM 1591 C CA . PHE A 1 200 ? 20.665 5.310 -39.368 1.00 84.75 200 PHE A CA 1
ATOM 1592 C C . PHE A 1 200 ? 19.694 4.199 -39.775 1.00 84.75 200 PHE A C 1
ATOM 1594 O O . PHE A 1 200 ? 19.855 3.594 -40.833 1.00 84.75 200 PHE A O 1
ATOM 1601 N N . HIS A 1 201 ? 18.679 3.941 -38.951 1.00 83.50 201 HIS A N 1
ATOM 1602 C CA . HIS A 1 201 ? 17.627 2.990 -39.281 1.00 83.50 201 HIS A CA 1
ATOM 1603 C C . HIS A 1 201 ? 16.842 3.455 -40.512 1.00 83.50 201 HIS A C 1
ATOM 1605 O O . HIS A 1 201 ? 16.725 2.696 -41.465 1.00 83.50 201 HIS A O 1
ATOM 1611 N N . ALA A 1 202 ? 16.389 4.711 -40.548 1.00 83.06 202 ALA A N 1
ATOM 1612 C CA . ALA A 1 202 ? 15.662 5.262 -41.693 1.00 83.06 202 ALA A CA 1
ATOM 1613 C C . ALA A 1 202 ? 16.487 5.241 -42.992 1.00 83.06 202 ALA A C 1
ATOM 1615 O O . ALA A 1 202 ? 15.984 4.801 -44.018 1.00 83.06 202 ALA A O 1
ATOM 1616 N N . LEU A 1 203 ? 17.770 5.619 -42.945 1.00 83.75 203 LEU A N 1
ATOM 1617 C CA . LEU A 1 203 ? 18.681 5.535 -44.096 1.00 83.75 203 LEU A CA 1
ATOM 1618 C C . LEU A 1 203 ? 18.814 4.103 -44.633 1.00 83.75 203 LEU A C 1
ATOM 1620 O O . LEU A 1 203 ? 18.875 3.907 -45.844 1.00 83.75 203 LEU A O 1
ATOM 1624 N N . ARG A 1 204 ? 18.819 3.106 -43.736 1.00 81.38 204 ARG A N 1
ATOM 1625 C CA . ARG A 1 204 ? 18.845 1.684 -44.099 1.00 81.38 204 ARG A CA 1
ATOM 1626 C C . ARG A 1 204 ? 17.548 1.223 -44.771 1.00 81.38 204 ARG A C 1
ATOM 1628 O O . ARG A 1 204 ? 17.626 0.377 -45.648 1.00 81.38 204 ARG A O 1
ATOM 1635 N N . PHE A 1 205 ? 16.384 1.741 -44.369 1.00 79.69 205 PHE A N 1
ATOM 1636 C CA . PHE A 1 205 ? 15.102 1.425 -45.024 1.00 79.69 205 PHE A CA 1
ATOM 1637 C C . PHE A 1 205 ? 14.914 2.136 -46.364 1.00 79.69 205 PHE A C 1
ATOM 1639 O O . PHE A 1 205 ? 14.180 1.642 -47.212 1.00 79.69 205 PHE A O 1
ATOM 1646 N N . SER A 1 206 ? 15.562 3.283 -46.554 1.00 76.50 206 SER A N 1
ATOM 1647 C CA . SER A 1 206 ? 15.499 4.059 -47.794 1.00 76.50 206 SER A CA 1
ATOM 1648 C C . SER A 1 206 ? 16.486 3.585 -48.876 1.00 76.50 206 SER A C 1
ATOM 1650 O O . SER A 1 206 ? 16.657 4.296 -49.865 1.00 76.50 206 SER A O 1
ATOM 1652 N N . ASP A 1 207 ? 17.150 2.434 -48.689 1.00 72.81 207 ASP A N 1
ATOM 1653 C CA . ASP A 1 207 ? 18.145 1.842 -49.603 1.00 72.81 207 ASP A CA 1
ATOM 1654 C C . ASP A 1 207 ? 19.232 2.827 -50.080 1.00 72.81 207 ASP A C 1
ATOM 1656 O O . ASP A 1 207 ? 19.688 2.803 -51.226 1.00 72.81 207 ASP A O 1
ATOM 1660 N N . VAL A 1 208 ? 19.677 3.718 -49.191 1.00 76.12 208 VAL A N 1
ATOM 1661 C CA . VAL A 1 208 ? 20.765 4.656 -49.491 1.00 76.12 208 VAL A CA 1
ATOM 1662 C C . VAL A 1 208 ? 22.092 3.888 -49.514 1.00 76.12 208 VAL A C 1
ATOM 1664 O O . VAL A 1 208 ? 22.634 3.532 -48.468 1.00 76.12 208 VAL A O 1
ATOM 1667 N N . LEU A 1 209 ? 22.610 3.622 -50.717 1.00 67.31 209 LEU A N 1
ATOM 1668 C CA . LEU A 1 209 ? 23.851 2.862 -50.936 1.00 67.31 209 LEU A CA 1
ATOM 1669 C C . LEU A 1 209 ? 25.121 3.658 -50.594 1.00 67.31 209 LEU A C 1
ATOM 1671 O O . LEU A 1 209 ? 26.131 3.066 -50.216 1.00 67.31 209 LEU A O 1
ATOM 1675 N N . GLU A 1 210 ? 25.069 4.990 -50.685 1.00 73.50 210 GLU A N 1
ATOM 1676 C CA . GLU A 1 210 ? 26.191 5.878 -50.366 1.00 73.50 210 GLU A CA 1
ATOM 1677 C C . GLU A 1 210 ? 25.815 6.888 -49.279 1.00 73.50 210 GLU A C 1
ATOM 1679 O O . GLU A 1 210 ? 24.842 7.631 -49.395 1.00 73.50 210 GLU A O 1
ATOM 1684 N N . PHE A 1 211 ? 26.607 6.929 -48.205 1.00 77.81 211 PHE A N 1
ATOM 1685 C CA . PHE A 1 211 ? 26.332 7.793 -47.060 1.00 77.81 211 PHE A CA 1
ATOM 1686 C C . PHE A 1 211 ? 26.493 9.287 -47.422 1.00 77.81 211 PHE A C 1
ATOM 1688 O O . PHE A 1 211 ? 27.565 9.673 -47.904 1.00 77.81 211 PHE A O 1
ATOM 1695 N N . PRO A 1 212 ? 25.496 10.159 -47.153 1.00 79.69 212 PRO A N 1
ATOM 1696 C CA . PRO A 1 212 ? 25.567 11.561 -47.558 1.00 79.69 212 PRO A CA 1
ATOM 1697 C C . PRO A 1 212 ? 26.698 12.309 -46.847 1.00 79.69 212 PRO A C 1
ATOM 1699 O O . PRO A 1 212 ? 26.742 12.410 -45.618 1.00 79.69 212 PRO A O 1
ATOM 1702 N N . LYS A 1 213 ? 27.603 12.896 -47.636 1.00 76.00 213 LYS A N 1
ATOM 1703 C CA . LYS A 1 213 ? 28.808 13.579 -47.132 1.00 76.00 213 LYS A CA 1
ATOM 1704 C C . LYS A 1 213 ? 28.495 14.796 -46.255 1.00 76.00 213 LYS A C 1
ATOM 1706 O O . LYS A 1 213 ? 29.295 15.125 -45.388 1.00 76.00 213 LYS A O 1
ATOM 1711 N N . GLN A 1 214 ? 27.322 15.414 -46.422 1.00 77.12 214 GLN A N 1
ATOM 1712 C CA . GLN A 1 214 ? 26.870 16.561 -45.620 1.00 77.12 214 GLN A CA 1
ATOM 1713 C C . GLN A 1 214 ? 26.744 16.262 -44.118 1.00 77.12 214 GLN A C 1
ATOM 1715 O O . GLN A 1 214 ? 26.858 17.171 -43.301 1.00 77.12 214 GLN A O 1
ATOM 1720 N N . TYR A 1 215 ? 26.566 14.990 -43.742 1.00 76.25 215 TYR A N 1
ATOM 1721 C CA . TYR A 1 215 ? 26.496 14.562 -42.341 1.00 76.25 215 TYR A CA 1
ATOM 1722 C C . TYR A 1 215 ? 27.843 14.090 -41.775 1.00 76.25 215 TYR A C 1
ATOM 1724 O O . TYR A 1 215 ? 27.946 13.814 -40.580 1.00 76.25 215 TYR A O 1
ATOM 1732 N N . ILE A 1 216 ? 28.891 14.016 -42.603 1.00 77.81 216 ILE A N 1
ATOM 1733 C CA . ILE A 1 216 ? 30.257 13.724 -42.163 1.00 77.81 216 ILE A CA 1
ATOM 1734 C C . ILE A 1 216 ? 30.913 15.050 -41.772 1.00 77.81 216 ILE A C 1
ATOM 1736 O O . ILE A 1 216 ? 31.566 15.710 -42.580 1.00 77.81 216 ILE 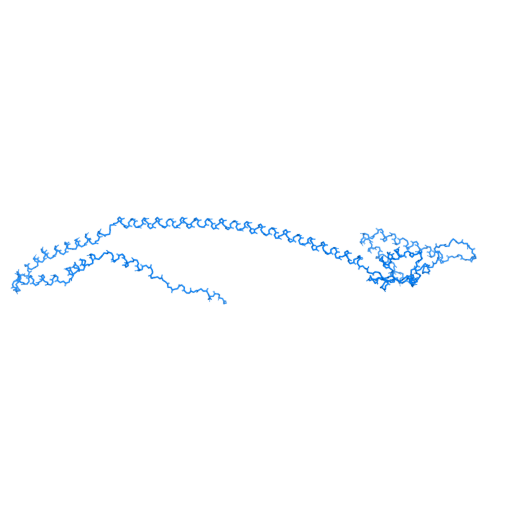A O 1
ATOM 1740 N N . LEU A 1 217 ? 30.730 15.471 -40.518 1.00 71.62 217 LEU A N 1
ATOM 1741 C CA . LEU A 1 217 ? 31.420 16.662 -40.019 1.00 71.62 217 LEU A CA 1
ATOM 1742 C C . LEU A 1 217 ? 32.932 16.440 -40.022 1.00 71.62 217 LEU A C 1
ATOM 1744 O O . LEU A 1 217 ? 33.402 15.346 -39.706 1.00 71.62 217 LEU A O 1
ATOM 1748 N N . ARG A 1 218 ? 33.696 17.514 -40.276 1.00 68.56 218 ARG A N 1
ATOM 1749 C CA . ARG A 1 218 ? 35.168 17.479 -40.290 1.00 68.56 218 ARG A CA 1
ATOM 1750 C C . ARG A 1 218 ? 35.746 16.749 -39.085 1.00 68.56 218 ARG A C 1
ATOM 1752 O O . ARG A 1 218 ? 36.591 15.906 -39.288 1.00 68.56 218 ARG A O 1
ATOM 1759 N N . ARG A 1 219 ? 35.231 16.980 -37.871 1.00 67.31 219 ARG A N 1
ATOM 1760 C CA . ARG A 1 219 ? 35.675 16.320 -36.625 1.00 67.31 219 ARG A CA 1
ATOM 1761 C C . ARG A 1 219 ? 35.698 14.781 -36.685 1.00 67.31 219 ARG A C 1
ATOM 1763 O O . ARG A 1 219 ? 36.480 14.172 -35.967 1.00 67.31 219 ARG A O 1
ATOM 1770 N N . TRP A 1 220 ? 34.848 14.170 -37.507 1.00 68.38 220 TRP A N 1
ATOM 1771 C CA . TRP A 1 220 ? 34.699 12.718 -37.636 1.00 68.38 220 TRP A CA 1
ATOM 1772 C C . TRP A 1 220 ? 35.361 12.155 -38.901 1.00 68.38 220 TRP A C 1
ATOM 1774 O O . TRP A 1 220 ? 35.268 10.953 -39.150 1.00 68.38 220 TRP A O 1
ATOM 1784 N N . SER A 1 221 ? 36.018 12.993 -39.714 1.00 68.75 221 SER A N 1
ATOM 1785 C CA . SER A 1 221 ? 36.770 12.520 -40.873 1.00 68.75 221 SER A CA 1
ATOM 1786 C C . SER A 1 221 ? 38.138 11.979 -40.446 1.00 68.75 221 SER A C 1
ATOM 1788 O O . SER A 1 221 ? 38.770 12.457 -39.503 1.00 68.75 221 SER A O 1
ATOM 1790 N N . ARG A 1 222 ? 38.635 10.981 -41.187 1.00 59.94 222 ARG A N 1
ATOM 1791 C CA . ARG A 1 222 ? 39.977 10.400 -40.992 1.00 59.94 222 ARG A CA 1
ATOM 1792 C C . ARG A 1 222 ? 41.100 11.436 -41.147 1.00 59.94 222 ARG A C 1
ATOM 1794 O O . ARG A 1 222 ? 42.214 11.190 -40.711 1.00 59.94 222 ARG A O 1
ATOM 1801 N N . GLU A 1 223 ? 40.797 12.585 -41.745 1.00 55.00 223 GLU A N 1
ATOM 1802 C CA . GLU A 1 223 ? 41.722 13.697 -41.974 1.00 55.00 223 GLU A CA 1
ATOM 1803 C C . GLU A 1 223 ? 41.989 14.536 -40.711 1.00 55.00 223 GLU A C 1
ATOM 1805 O O . GLU A 1 223 ? 42.887 15.371 -40.719 1.00 55.00 223 GLU A O 1
ATOM 1810 N N . VAL A 1 224 ? 41.250 14.310 -39.616 1.00 53.56 224 VAL A N 1
ATOM 1811 C CA . VAL A 1 224 ? 41.498 14.955 -38.308 1.00 53.56 224 VAL A CA 1
ATOM 1812 C C . VAL A 1 224 ? 42.671 14.324 -37.570 1.00 53.56 224 VAL A C 1
ATOM 1814 O O . VAL A 1 224 ? 43.331 14.994 -36.780 1.00 53.56 224 VAL A O 1
ATOM 1817 N N . VAL A 1 225 ? 42.948 13.045 -37.834 1.00 47.75 225 VAL A N 1
ATOM 1818 C CA . VAL A 1 225 ? 44.125 12.353 -37.310 1.00 47.75 225 VAL A CA 1
ATOM 1819 C C . VAL A 1 225 ? 45.196 12.407 -38.399 1.00 47.75 225 VAL A C 1
ATOM 1821 O O . VAL A 1 225 ? 44.996 11.809 -39.459 1.00 47.75 225 VAL A O 1
ATOM 1824 N N . PRO A 1 226 ? 46.333 13.096 -38.186 1.00 46.03 226 PRO A N 1
ATOM 1825 C CA . PRO A 1 226 ? 47.436 13.063 -39.133 1.00 46.03 226 PRO A CA 1
ATOM 1826 C C . PRO A 1 226 ? 47.782 11.608 -39.464 1.00 46.03 226 PRO A C 1
ATOM 1828 O O . PRO A 1 226 ? 47.969 10.774 -38.576 1.00 46.03 226 PRO A O 1
ATOM 1831 N N . ASN A 1 227 ? 47.820 11.291 -40.757 1.00 48.56 227 ASN A N 1
ATOM 1832 C CA . ASN A 1 227 ? 47.917 9.939 -41.311 1.00 48.56 227 ASN A CA 1
ATOM 1833 C C . ASN A 1 227 ? 49.341 9.351 -41.169 1.00 48.56 227 ASN A C 1
ATOM 1835 O O . ASN A 1 227 ? 49.924 8.859 -42.131 1.00 48.56 227 ASN A O 1
ATOM 1839 N N . VAL A 1 228 ? 49.928 9.440 -39.973 1.00 51.78 228 VAL A N 1
ATOM 1840 C CA . VAL A 1 228 ? 51.264 8.913 -39.640 1.00 51.78 228 VAL A CA 1
ATOM 1841 C C . VAL A 1 228 ? 51.196 7.412 -39.323 1.00 51.78 228 VAL A C 1
ATOM 1843 O O . VAL A 1 228 ? 52.192 6.707 -39.391 1.00 51.78 228 VAL A O 1
ATOM 1846 N N . ILE A 1 229 ? 49.998 6.888 -39.042 1.00 51.09 229 ILE A N 1
ATOM 1847 C CA . ILE A 1 229 ? 49.790 5.532 -38.510 1.00 51.09 229 ILE A CA 1
ATOM 1848 C C . ILE A 1 229 ? 49.806 4.437 -39.607 1.00 51.09 229 ILE A C 1
ATOM 1850 O O . ILE A 1 229 ? 49.933 3.266 -39.279 1.00 51.09 229 ILE A O 1
ATOM 1854 N N . ASN A 1 230 ? 49.719 4.768 -40.909 1.00 44.84 230 ASN A N 1
ATOM 1855 C CA . ASN A 1 230 ? 49.570 3.761 -41.986 1.00 44.84 230 ASN A CA 1
ATOM 1856 C C . ASN A 1 230 ? 50.616 3.806 -43.117 1.00 44.84 230 ASN A C 1
ATOM 1858 O O . ASN A 1 230 ? 50.366 3.247 -44.185 1.00 44.84 230 ASN A O 1
ATOM 1862 N N . ARG A 1 231 ? 51.779 4.445 -42.940 1.00 44.34 231 ARG A N 1
ATOM 1863 C CA . ARG A 1 231 ? 52.836 4.403 -43.967 1.00 44.34 231 ARG A CA 1
ATOM 1864 C C . ARG A 1 231 ? 53.936 3.406 -43.570 1.00 44.34 231 ARG A C 1
ATOM 1866 O O . ARG A 1 231 ? 54.657 3.691 -42.619 1.00 44.34 231 ARG A O 1
ATOM 1873 N N . PRO A 1 232 ? 54.155 2.302 -44.313 1.00 44.66 232 PRO A N 1
ATOM 1874 C CA . PRO A 1 232 ? 55.466 1.666 -44.340 1.00 44.66 232 PRO A CA 1
ATOM 1875 C C . PRO A 1 232 ? 56.434 2.654 -44.996 1.00 44.66 232 PRO A C 1
ATOM 1877 O O . PRO A 1 232 ? 56.208 3.088 -46.128 1.00 44.66 232 PRO A O 1
ATOM 1880 N N . MET A 1 233 ? 57.471 3.065 -44.266 1.00 42.38 233 MET A N 1
ATOM 1881 C CA . MET A 1 233 ? 58.528 3.924 -44.791 1.00 42.38 233 MET A CA 1
ATOM 1882 C C . MET A 1 233 ? 59.138 3.300 -46.054 1.00 42.38 233 MET A C 1
ATOM 1884 O O . MET A 1 233 ? 59.837 2.295 -45.976 1.00 42.38 233 MET A O 1
ATOM 1888 N N . VAL A 1 234 ? 58.942 3.936 -47.208 1.00 40.28 234 VAL A N 1
ATOM 1889 C CA . VAL A 1 234 ? 59.987 3.956 -48.234 1.00 40.28 234 VAL A CA 1
ATOM 1890 C C . VAL A 1 234 ? 60.740 5.250 -48.002 1.00 40.28 234 VAL A C 1
ATOM 1892 O O . VAL A 1 234 ? 60.179 6.341 -48.124 1.00 40.28 234 VAL A O 1
ATOM 1895 N N . GLY A 1 235 ? 61.980 5.091 -47.549 1.00 51.56 235 GLY A N 1
ATOM 1896 C CA . GLY A 1 235 ? 62.873 6.190 -47.249 1.00 51.56 235 GLY A CA 1
ATOM 1897 C C . GLY A 1 235 ? 63.175 6.991 -48.502 1.00 51.56 235 GLY A C 1
ATOM 1898 O O . GLY A 1 235 ? 63.512 6.432 -49.542 1.00 51.56 235 GLY A O 1
ATOM 1899 N N . VAL A 1 236 ? 63.098 8.309 -48.369 1.00 39.97 236 VAL A N 1
ATOM 1900 C CA . VAL A 1 236 ? 63.834 9.219 -49.232 1.00 39.97 236 VAL A CA 1
ATOM 1901 C C . VAL A 1 236 ? 64.422 10.290 -48.320 1.00 39.97 236 VAL A C 1
ATOM 1903 O O . VAL A 1 236 ? 63.723 11.178 -47.848 1.00 39.97 236 VAL A O 1
ATOM 1906 N N . ASN A 1 237 ? 65.726 10.138 -48.091 1.00 39.22 237 ASN A N 1
ATOM 1907 C CA . ASN A 1 237 ? 66.675 11.152 -47.635 1.00 39.22 237 ASN A CA 1
ATOM 1908 C C . ASN A 1 237 ? 66.636 11.549 -46.147 1.00 39.22 237 ASN A C 1
ATOM 1910 O O . ASN A 1 237 ? 66.079 12.564 -45.752 1.00 39.22 237 ASN A O 1
ATOM 1914 N N . GLY A 1 238 ? 67.324 10.717 -45.356 1.00 50.62 238 GLY A N 1
ATOM 1915 C CA . GLY A 1 238 ? 68.357 11.100 -44.385 1.00 50.62 238 GLY A CA 1
ATOM 1916 C C . GLY A 1 238 ? 68.161 12.363 -43.549 1.00 50.62 238 GLY A C 1
ATOM 1917 O O . GLY A 1 238 ? 68.693 13.393 -43.926 1.00 50.62 238 GLY A O 1
ATOM 1918 N N . VAL A 1 239 ? 67.518 12.220 -42.387 1.00 41.75 239 VAL A N 1
ATOM 1919 C CA . VAL A 1 239 ? 68.060 12.508 -41.038 1.00 41.75 239 VAL A CA 1
ATOM 1920 C C . VAL A 1 239 ? 67.162 11.749 -40.043 1.00 41.75 239 VAL A C 1
ATOM 1922 O O . VAL A 1 239 ? 65.988 12.096 -39.915 1.00 41.75 239 VAL A O 1
ATOM 1925 N N . PRO A 1 240 ? 67.635 10.700 -39.352 1.00 61.12 240 PRO A N 1
ATOM 1926 C CA . PRO A 1 240 ? 67.019 10.274 -38.100 1.00 61.12 240 PRO A CA 1
ATOM 1927 C C . PRO A 1 240 ? 67.579 11.158 -36.972 1.00 61.12 240 PRO A C 1
ATOM 1929 O O . PRO A 1 240 ? 68.768 11.444 -37.014 1.00 61.12 240 PRO A O 1
ATOM 1932 N N . ASP A 1 241 ? 66.785 11.601 -35.986 1.00 53.62 241 ASP A N 1
ATOM 1933 C CA . ASP A 1 241 ? 67.097 11.149 -34.612 1.00 53.62 241 ASP A CA 1
ATOM 1934 C C . ASP A 1 241 ? 66.250 11.667 -33.439 1.00 53.62 241 ASP A C 1
ATOM 1936 O O . ASP A 1 241 ? 66.038 10.880 -32.528 1.00 53.62 241 ASP A O 1
ATOM 1940 N N . SER A 1 242 ? 65.743 12.904 -33.363 1.00 52.25 242 SER A N 1
ATOM 1941 C CA . SER A 1 242 ? 65.107 13.343 -32.092 1.00 52.25 242 SER A CA 1
ATOM 1942 C C . SER A 1 242 ? 63.612 13.033 -32.019 1.00 52.25 242 SER A C 1
ATOM 1944 O O . SER A 1 242 ? 63.142 12.361 -31.102 1.00 52.25 242 SER A O 1
ATOM 1946 N N . ASP A 1 243 ? 62.854 13.478 -33.018 1.00 54.62 243 ASP A N 1
ATOM 1947 C CA . ASP A 1 243 ? 61.391 13.539 -32.917 1.00 54.62 243 ASP A CA 1
ATOM 1948 C C . ASP A 1 243 ? 60.730 12.166 -33.068 1.00 54.62 243 ASP A C 1
ATOM 1950 O O . ASP A 1 243 ? 59.673 11.912 -32.496 1.00 54.62 243 ASP A O 1
ATOM 1954 N N . PHE A 1 244 ? 61.378 11.241 -33.782 1.00 56.72 244 PHE A N 1
ATOM 1955 C CA . PHE A 1 244 ? 60.890 9.871 -33.945 1.00 56.72 244 PHE A CA 1
ATOM 1956 C C . PHE A 1 244 ? 61.070 9.033 -32.673 1.00 56.72 244 PHE A C 1
ATOM 1958 O O . PHE A 1 244 ? 60.197 8.235 -32.330 1.00 56.72 244 PHE A O 1
ATOM 1965 N N . GLN A 1 245 ? 62.176 9.230 -31.946 1.00 59.44 245 GLN A N 1
ATOM 1966 C CA . GLN A 1 245 ? 62.393 8.561 -30.662 1.00 59.44 245 GLN A CA 1
ATOM 1967 C C . GLN A 1 245 ? 61.432 9.106 -29.601 1.00 59.44 245 GLN A C 1
ATOM 1969 O O . GLN A 1 245 ? 60.827 8.325 -28.867 1.00 59.44 245 GLN A O 1
ATOM 1974 N N . VAL A 1 246 ? 61.216 10.427 -29.575 1.00 65.81 246 VAL A N 1
ATOM 1975 C CA . VAL A 1 246 ? 60.231 11.061 -28.687 1.00 65.81 246 VAL A CA 1
ATOM 1976 C C . VAL A 1 246 ? 58.816 10.561 -28.995 1.00 65.81 246 VAL A C 1
ATOM 1978 O O . VAL A 1 246 ? 58.115 10.152 -28.073 1.00 65.81 246 VAL A O 1
ATOM 1981 N N . ASP A 1 247 ? 58.403 10.498 -30.265 1.00 62.16 247 ASP A N 1
ATOM 1982 C CA . ASP A 1 247 ? 57.077 9.987 -30.657 1.00 62.16 247 ASP A CA 1
ATOM 1983 C C . ASP A 1 247 ? 56.883 8.511 -30.268 1.00 62.16 247 ASP A C 1
ATOM 1985 O O . ASP A 1 247 ? 55.834 8.137 -29.738 1.00 62.16 247 ASP A O 1
ATOM 1989 N N . ALA A 1 248 ? 57.905 7.669 -30.451 1.00 70.38 248 ALA A N 1
ATOM 1990 C CA . ALA A 1 248 ? 57.861 6.270 -30.028 1.00 70.38 248 ALA A CA 1
ATOM 1991 C C . ALA A 1 248 ? 57.696 6.134 -28.503 1.00 70.38 248 ALA A C 1
ATOM 1993 O O . ALA A 1 248 ? 56.864 5.351 -28.037 1.00 70.38 248 ALA A O 1
ATOM 1994 N N . VAL A 1 249 ? 58.433 6.930 -27.724 1.00 74.19 249 VAL A N 1
ATOM 1995 C CA . VAL A 1 249 ? 58.339 6.951 -26.257 1.00 74.19 249 VAL A CA 1
ATOM 1996 C C . VAL A 1 249 ? 56.970 7.464 -25.800 1.00 74.19 249 VAL A C 1
ATOM 1998 O O . VAL A 1 249 ? 56.334 6.836 -24.952 1.00 74.19 249 VAL A O 1
ATOM 2001 N N . VAL A 1 250 ? 56.459 8.540 -26.404 1.00 71.62 250 VAL A N 1
ATOM 2002 C CA . VAL A 1 250 ? 55.130 9.098 -26.101 1.00 71.62 250 VAL A CA 1
ATOM 2003 C C . VAL A 1 250 ? 54.029 8.070 -26.361 1.00 71.62 250 VAL A C 1
ATOM 2005 O O . VAL A 1 250 ? 53.143 7.896 -25.523 1.00 71.62 250 VAL A O 1
ATOM 2008 N N . ARG A 1 251 ? 54.099 7.321 -27.469 1.00 68.44 251 ARG A N 1
ATOM 2009 C CA . ARG A 1 251 ? 53.137 6.243 -27.754 1.00 68.44 251 ARG A CA 1
ATOM 2010 C C . ARG A 1 251 ? 53.150 5.173 -26.670 1.00 68.44 251 ARG A C 1
ATOM 2012 O O . ARG A 1 251 ? 52.084 4.786 -26.198 1.00 68.44 251 ARG A O 1
ATOM 2019 N N . VAL A 1 252 ? 54.328 4.714 -26.249 1.00 74.38 252 VAL A N 1
ATOM 2020 C CA . VAL A 1 252 ? 54.453 3.701 -25.187 1.00 74.38 252 VAL A CA 1
ATOM 2021 C C . VAL A 1 252 ? 53.869 4.212 -23.869 1.00 74.38 252 VAL A C 1
ATOM 2023 O O . VAL A 1 252 ? 53.164 3.459 -23.196 1.00 74.38 252 VAL A O 1
ATOM 2026 N N . ILE A 1 253 ? 54.090 5.484 -23.523 1.00 78.31 253 ILE A N 1
ATOM 2027 C CA . ILE A 1 253 ? 53.525 6.107 -22.317 1.00 78.31 253 ILE A CA 1
ATOM 2028 C C . ILE A 1 253 ? 51.994 6.128 -22.381 1.00 78.31 253 ILE A C 1
ATOM 2030 O O . ILE A 1 253 ? 51.346 5.699 -21.426 1.00 78.31 253 ILE A O 1
ATOM 2034 N N . ILE A 1 254 ? 51.411 6.558 -23.506 1.00 74.12 254 ILE A N 1
ATOM 2035 C CA . ILE A 1 254 ? 49.952 6.626 -23.684 1.00 74.12 254 ILE A CA 1
ATOM 2036 C C . ILE A 1 254 ? 49.331 5.230 -23.566 1.00 74.12 254 ILE A C 1
ATOM 2038 O O . ILE A 1 254 ? 48.429 5.032 -22.754 1.00 74.12 254 ILE A O 1
ATOM 2042 N N . PHE A 1 255 ? 49.858 4.240 -24.294 1.00 73.62 255 PHE A N 1
ATOM 2043 C CA . PHE A 1 255 ? 49.354 2.864 -24.222 1.00 73.62 255 PHE A CA 1
ATOM 2044 C C . PHE A 1 255 ? 49.498 2.260 -22.820 1.00 73.62 255 PHE A C 1
ATOM 2046 O O . PHE A 1 255 ? 48.601 1.557 -22.352 1.00 73.62 255 PHE A O 1
ATOM 2053 N N . SER A 1 256 ? 50.604 2.543 -22.129 1.00 79.31 256 SER A N 1
ATOM 2054 C CA . SER A 1 256 ? 50.839 2.043 -20.770 1.00 79.31 256 SER A CA 1
ATOM 2055 C C . SER A 1 256 ? 49.873 2.670 -19.764 1.00 79.31 256 SER A C 1
ATOM 2057 O O . SER A 1 256 ? 49.306 1.960 -18.934 1.00 79.31 256 SER A O 1
ATOM 2059 N N . ALA A 1 257 ? 49.628 3.979 -19.861 1.00 83.75 257 ALA A N 1
ATOM 2060 C CA . ALA A 1 257 ? 48.667 4.677 -19.015 1.00 83.75 257 ALA A CA 1
ATOM 2061 C C . ALA A 1 257 ? 47.234 4.182 -19.265 1.00 83.75 257 ALA A C 1
ATOM 2063 O O . ALA A 1 257 ? 46.522 3.862 -18.313 1.00 83.75 257 ALA A O 1
ATOM 2064 N N . GLU A 1 258 ? 46.829 4.031 -20.529 1.00 73.56 258 GLU A N 1
ATOM 2065 C CA . GLU A 1 258 ? 45.523 3.471 -20.893 1.00 73.56 258 GLU A CA 1
ATOM 2066 C C . GLU A 1 258 ? 45.346 2.039 -20.373 1.00 73.56 258 GLU A C 1
ATOM 2068 O O . GLU A 1 258 ? 44.292 1.700 -19.831 1.00 73.56 258 GLU A O 1
ATOM 2073 N N . TYR A 1 259 ? 46.374 1.192 -20.488 1.00 83.06 259 TYR A N 1
ATOM 2074 C CA . TYR A 1 259 ? 46.344 -0.172 -19.963 1.00 83.06 259 TYR A CA 1
ATOM 2075 C C . TYR A 1 259 ? 46.135 -0.198 -18.441 1.00 83.06 259 TYR A C 1
ATOM 2077 O O . TYR A 1 259 ? 45.265 -0.922 -17.947 1.00 83.06 259 TYR A O 1
ATOM 2085 N N . VAL A 1 260 ? 46.890 0.616 -17.696 1.00 81.56 260 VAL A N 1
ATOM 2086 C CA . VAL A 1 260 ? 46.784 0.708 -16.232 1.00 81.56 260 VAL A CA 1
ATOM 2087 C C . VAL A 1 260 ? 45.406 1.224 -15.818 1.00 81.56 260 VAL A C 1
ATOM 2089 O O . VAL A 1 260 ? 44.758 0.610 -14.969 1.00 81.56 260 VAL A O 1
ATOM 2092 N N . VAL A 1 261 ? 44.905 2.281 -16.462 1.00 86.81 261 VAL A N 1
ATOM 2093 C CA . VAL A 1 261 ? 43.568 2.835 -16.194 1.00 86.81 261 VAL A CA 1
ATOM 2094 C C . VAL A 1 261 ? 42.484 1.792 -16.452 1.00 86.81 261 VAL A C 1
ATOM 2096 O O . VAL A 1 261 ? 41.642 1.563 -15.587 1.00 86.81 261 VAL A O 1
ATOM 2099 N N . ASN A 1 262 ? 42.530 1.090 -17.587 1.00 80.25 262 ASN A N 1
ATOM 2100 C CA . ASN A 1 262 ? 41.551 0.053 -17.918 1.00 80.25 262 ASN A CA 1
ATOM 2101 C C . ASN A 1 262 ? 41.578 -1.122 -16.929 1.00 80.25 262 ASN A C 1
ATOM 2103 O O . ASN A 1 262 ? 40.532 -1.696 -16.618 1.00 80.25 262 ASN A O 1
ATOM 2107 N N . LYS A 1 263 ? 42.756 -1.481 -16.403 1.00 88.69 263 LYS A N 1
ATOM 2108 C CA . LYS A 1 263 ? 42.895 -2.553 -15.408 1.00 88.69 263 LYS A CA 1
ATOM 2109 C C . LYS A 1 263 ? 42.392 -2.134 -14.024 1.00 88.69 263 LYS A C 1
ATOM 2111 O O . LYS A 1 263 ? 41.819 -2.964 -13.318 1.00 88.69 263 LYS A O 1
ATOM 2116 N N . LEU A 1 264 ? 42.589 -0.869 -13.656 1.00 85.44 264 LEU A N 1
ATOM 2117 C CA . LEU A 1 264 ? 42.238 -0.310 -12.348 1.00 85.44 264 LEU A CA 1
ATOM 2118 C C . LEU A 1 264 ? 40.862 0.368 -12.315 1.00 85.44 264 LEU A C 1
ATOM 2120 O O . LEU A 1 264 ? 40.424 0.774 -11.248 1.00 85.44 264 LEU A O 1
ATOM 2124 N N . VAL A 1 265 ? 40.131 0.438 -13.434 1.00 85.75 265 VAL A N 1
ATOM 2125 C CA . VAL A 1 265 ? 38.842 1.157 -13.539 1.00 85.75 265 VAL A CA 1
ATOM 2126 C C . VAL A 1 265 ? 37.778 0.694 -12.529 1.00 85.75 265 VAL A C 1
ATOM 2128 O O . VAL A 1 265 ? 36.845 1.431 -12.227 1.00 85.75 265 VAL A O 1
ATOM 2131 N N . LYS A 1 266 ? 37.906 -0.530 -11.999 1.00 80.50 266 LYS A N 1
ATOM 2132 C CA . LYS A 1 266 ? 37.004 -1.100 -10.982 1.00 80.50 266 LYS A CA 1
ATOM 2133 C C . LYS A 1 266 ? 37.498 -0.918 -9.539 1.00 80.50 266 LYS A C 1
ATOM 2135 O O . LYS A 1 266 ? 36.720 -1.142 -8.620 1.00 80.50 266 LYS A O 1
ATOM 2140 N N . ASP A 1 267 ? 38.762 -0.544 -9.343 1.00 86.81 267 ASP A N 1
ATOM 2141 C CA . ASP A 1 267 ? 39.416 -0.356 -8.043 1.00 86.81 267 ASP A CA 1
ATOM 2142 C C . ASP A 1 267 ? 39.770 1.131 -7.871 1.00 86.81 267 ASP A C 1
ATOM 2144 O O . ASP A 1 267 ? 40.842 1.608 -8.254 1.00 86.81 267 ASP A O 1
ATOM 2148 N N . MET A 1 268 ? 38.801 1.880 -7.337 1.00 88.75 268 MET A N 1
ATOM 2149 C CA . MET A 1 268 ? 38.851 3.343 -7.255 1.00 88.75 268 MET A CA 1
ATOM 2150 C C . MET A 1 268 ? 39.975 3.870 -6.363 1.00 88.75 268 MET A C 1
ATOM 2152 O O . MET A 1 268 ? 40.488 4.958 -6.620 1.00 88.75 268 MET A O 1
ATOM 2156 N N . GLU A 1 269 ? 40.369 3.126 -5.332 1.00 91.25 269 GLU A N 1
ATOM 2157 C CA . GLU A 1 269 ? 41.433 3.543 -4.417 1.00 91.25 269 GLU A CA 1
ATOM 2158 C C . GLU A 1 269 ? 42.788 3.531 -5.133 1.00 91.25 269 GLU A C 1
ATOM 2160 O O . GLU A 1 269 ? 43.510 4.532 -5.139 1.00 91.25 269 GLU A O 1
ATOM 2165 N N . LYS A 1 270 ? 43.085 2.444 -5.856 1.00 90.50 270 LYS A N 1
ATOM 2166 C CA . LYS A 1 270 ? 44.315 2.331 -6.653 1.00 90.50 270 LYS A CA 1
ATOM 2167 C C . LYS A 1 270 ? 44.336 3.280 -7.845 1.00 90.50 270 LYS A C 1
ATOM 2169 O O . LYS A 1 270 ? 45.395 3.800 -8.189 1.00 90.50 270 LYS A O 1
ATOM 2174 N N . LEU A 1 271 ? 43.182 3.540 -8.461 1.00 90.56 271 LEU A N 1
ATOM 2175 C CA . LEU A 1 271 ? 43.077 4.511 -9.549 1.00 90.56 271 LEU A CA 1
ATOM 2176 C C . LEU A 1 271 ? 43.347 5.947 -9.062 1.00 90.56 271 LEU A C 1
ATOM 2178 O O . LEU A 1 271 ? 44.031 6.707 -9.748 1.00 90.56 271 LEU A O 1
ATOM 2182 N N . CYS A 1 272 ? 42.863 6.309 -7.868 1.00 89.50 272 CYS A N 1
ATOM 2183 C CA . CYS A 1 272 ? 43.183 7.588 -7.229 1.00 89.50 272 CYS A CA 1
ATOM 2184 C C . CYS A 1 272 ? 44.676 7.702 -6.903 1.00 89.50 272 CYS A C 1
ATOM 2186 O O . CYS A 1 272 ? 45.278 8.712 -7.251 1.00 89.50 272 CYS A O 1
ATOM 2188 N N . SER A 1 273 ? 45.285 6.657 -6.335 1.00 93.19 273 SER A N 1
ATOM 2189 C CA . SER A 1 273 ? 46.731 6.625 -6.077 1.00 93.19 273 SER A CA 1
ATOM 2190 C C . SER A 1 273 ? 47.554 6.800 -7.363 1.00 93.19 273 SER A C 1
ATOM 2192 O O . SER A 1 273 ? 48.476 7.612 -7.391 1.00 93.19 273 SER A O 1
ATOM 2194 N N . PHE A 1 274 ? 47.181 6.129 -8.460 1.00 93.81 274 PHE A N 1
ATOM 2195 C CA . PHE A 1 274 ? 47.847 6.297 -9.757 1.00 93.81 274 PHE A CA 1
ATOM 2196 C C . PHE A 1 274 ? 47.721 7.728 -10.304 1.00 93.81 274 PHE A C 1
ATOM 2198 O O . PHE A 1 274 ? 48.708 8.309 -10.755 1.00 93.81 274 PHE A O 1
ATOM 2205 N N . ARG A 1 275 ? 46.527 8.331 -10.223 1.00 93.62 275 ARG A N 1
ATOM 2206 C CA . ARG A 1 275 ? 46.314 9.744 -10.578 1.00 93.62 275 ARG A CA 1
ATOM 2207 C C . ARG A 1 275 ? 47.202 10.668 -9.746 1.00 93.62 275 ARG A C 1
ATOM 2209 O O . ARG A 1 275 ? 47.747 11.622 -10.293 1.00 93.62 275 ARG A O 1
ATOM 2216 N N . ASP A 1 276 ? 47.302 10.426 -8.444 1.00 93.38 276 ASP A N 1
ATOM 2217 C CA . ASP A 1 276 ? 48.038 11.300 -7.532 1.00 93.38 276 ASP A CA 1
ATOM 2218 C C . ASP A 1 276 ? 49.547 11.236 -7.800 1.00 93.38 276 ASP A C 1
ATOM 2220 O O . ASP A 1 276 ? 50.177 12.287 -7.872 1.00 93.38 276 ASP A O 1
ATOM 2224 N N . HIS A 1 277 ? 50.091 10.056 -8.123 1.00 93.25 277 HIS A N 1
ATOM 2225 C CA . HIS A 1 277 ? 51.471 9.927 -8.609 1.00 93.25 277 HIS A CA 1
ATOM 2226 C C . HIS A 1 277 ? 51.711 10.684 -9.926 1.00 93.25 277 HIS A C 1
ATOM 2228 O O . HIS A 1 277 ? 52.740 11.337 -10.088 1.00 93.25 277 HIS A O 1
ATOM 2234 N N . LEU A 1 278 ? 50.767 10.632 -10.876 1.00 90.38 278 LEU A N 1
ATOM 2235 C CA . LEU A 1 278 ? 50.889 11.400 -12.121 1.00 90.38 278 LEU A CA 1
ATOM 2236 C C . LEU A 1 278 ? 50.849 12.910 -11.860 1.00 90.38 278 LEU A C 1
ATOM 2238 O O . LEU A 1 278 ? 51.629 13.648 -12.453 1.00 90.38 278 LEU A O 1
ATOM 2242 N N . LYS A 1 279 ? 49.977 13.377 -10.960 1.00 89.12 279 LYS A N 1
ATOM 2243 C CA . LYS A 1 279 ? 49.902 14.794 -10.571 1.00 89.12 279 LYS A CA 1
ATOM 2244 C C . LYS A 1 279 ? 51.165 15.274 -9.871 1.00 89.12 279 LYS A C 1
ATOM 2246 O O . LYS A 1 279 ? 51.602 16.393 -10.127 1.00 89.12 279 LYS A O 1
ATOM 2251 N N . GLU A 1 280 ? 51.735 14.450 -9.000 1.00 92.62 280 GLU A N 1
ATOM 2252 C CA . GLU A 1 280 ? 53.008 14.735 -8.343 1.00 92.62 280 GLU A CA 1
ATOM 2253 C C . GLU A 1 280 ? 54.110 14.898 -9.392 1.00 92.62 280 GLU A C 1
ATOM 2255 O O . GLU A 1 280 ? 54.774 15.931 -9.425 1.00 92.62 280 GLU A O 1
ATOM 2260 N N . TYR A 1 281 ? 54.211 13.956 -10.335 1.00 88.31 281 TYR A N 1
ATOM 2261 C CA . TYR A 1 281 ? 55.169 14.045 -11.436 1.00 88.31 281 TYR A CA 1
ATOM 2262 C C . TYR A 1 281 ? 54.952 15.297 -12.304 1.00 88.31 281 TYR A C 1
ATOM 2264 O O . TYR A 1 281 ? 55.901 16.031 -12.570 1.00 88.31 281 TYR A O 1
ATOM 2272 N N . MET A 1 282 ? 53.707 15.614 -12.677 1.00 82.88 282 MET A N 1
ATOM 2273 C CA . MET A 1 282 ? 53.381 16.848 -13.409 1.00 82.88 282 MET A CA 1
ATOM 2274 C C . MET A 1 282 ? 53.819 18.104 -12.644 1.00 82.88 282 MET A C 1
ATOM 2276 O O . MET A 1 282 ? 54.409 19.002 -13.232 1.00 82.88 282 MET A O 1
ATOM 2280 N N . SER A 1 283 ? 53.616 18.130 -11.324 1.00 87.56 283 SER A N 1
ATOM 2281 C CA . SER A 1 283 ? 54.008 19.265 -10.479 1.00 87.56 283 SER A CA 1
ATOM 2282 C C . SER A 1 283 ? 55.530 19.428 -10.398 1.00 87.56 283 SER A C 1
ATOM 2284 O O . SER A 1 283 ? 56.018 20.549 -10.300 1.00 87.56 283 SER A O 1
ATOM 2286 N N . THR A 1 284 ? 56.291 18.327 -10.455 1.00 87.44 284 THR A N 1
ATOM 2287 C CA . THR A 1 284 ? 57.762 18.391 -10.518 1.00 87.44 284 THR A CA 1
ATOM 2288 C C . THR A 1 284 ? 58.269 18.919 -11.859 1.00 87.44 284 THR A C 1
ATOM 2290 O O . THR A 1 284 ? 59.243 19.666 -11.884 1.00 87.44 284 THR A O 1
ATOM 2293 N N . VAL A 1 285 ? 57.592 18.585 -12.963 1.00 85.00 285 VAL A N 1
ATOM 2294 C CA . VAL A 1 285 ? 57.940 19.078 -14.304 1.00 85.00 285 VAL A CA 1
ATOM 2295 C C . VAL A 1 285 ? 57.623 20.568 -14.437 1.00 85.00 285 VAL A C 1
ATOM 2297 O O . VAL A 1 285 ? 58.464 21.305 -14.931 1.00 85.00 285 VAL A O 1
ATOM 2300 N N . ASP A 1 286 ? 56.473 21.028 -13.936 1.00 76.56 286 ASP A N 1
ATOM 2301 C CA . ASP A 1 286 ? 56.080 22.449 -13.977 1.00 76.56 286 ASP A CA 1
ATOM 2302 C C . ASP A 1 286 ? 56.989 23.360 -13.122 1.00 76.56 286 ASP A C 1
ATOM 2304 O O . ASP A 1 286 ? 56.997 24.579 -13.297 1.00 76.56 286 ASP A O 1
ATOM 2308 N N . ALA A 1 287 ? 57.740 22.782 -12.179 1.00 76.06 287 ALA A N 1
ATOM 2309 C CA . ALA A 1 287 ? 58.698 23.487 -11.329 1.00 76.06 287 ALA A CA 1
ATOM 2310 C C . ALA A 1 287 ? 60.122 23.572 -11.923 1.00 76.06 287 ALA A C 1
ATOM 2312 O O . ALA A 1 287 ? 60.984 24.200 -11.302 1.00 76.06 287 ALA A O 1
ATOM 2313 N N . THR A 1 288 ? 60.373 22.933 -13.073 1.00 55.66 288 THR A N 1
ATOM 2314 C CA . THR A 1 288 ? 61.683 22.856 -13.749 1.00 55.66 288 THR A CA 1
ATOM 2315 C C . THR A 1 288 ? 61.716 23.758 -14.979 1.00 55.66 288 THR A C 1
ATOM 2317 O O . THR A 1 288 ? 62.757 24.421 -15.186 1.00 55.66 288 THR A O 1
#

pLDDT: mean 71.77, std 18.8, range [30.98, 97.12]